Protein AF-A0A166ZFM9-F1 (afdb_monomer)

Secondary structure (DSSP, 8-state):
--HHHHHHHHHHIIIIIHHHHHHHHHHHHHTT---SS--HHHHHHHSS--GGGGSHHHHHHHHHHHHHHHHHHHHHHHHHHHHHHHH-HHHHHHHHHHHHHH-SBTTBPPPHHHHTT-HHHHHHHHHHHHHH-S-SS--EEE-SSS-EEEEEEE--TT-SSPEEEEEEE-TT-EEE--HHHHHT-TTTSSSTTS--GGGGB-TTS-B-

Sequence (208 aa):
LDREEKIGILAYHSKVKLPTMVRQAKNAYETGMRMNQDTVLFSLLSSDLPAEEKIEERLSGEANVFLAAETETTATVLSLCTYHLLKNPDIVAKMKAELWAVVKDPKALPECFVLERLPYVSVVIKERLRLMYGLSSRLPRIAPDDDVLYQGTWNPPRTTQAVSVRQVIPLGYAMRMSAYLVHTHKRLYPDPTKFTPERWLLRDGRKG

Nearest PDB structures (foldseek):
  3sn5-assembly1_A  TM=7.553E-01  e=2.482E-04  Homo sapiens
  6rm3-assembly1_SU0  TM=2.772E-01  e=5.740E+00  Vairimorpha necatrix
  8wq4-assembly1_S10P  TM=2.784E-01  e=8.485E+00  Sulfolobus acidocaldarius DSM 639

Radius of gyration: 23.46 Å; Cα contacts (8 Å, |Δi|>4): 187; chains: 1; bounding box: 69×46×54 Å

InterPro domains:
  IPR001128 Cytochrome P450 [PF00067] (38-205)
  IPR002403 Cytochrome P450, E-class, group IV [PR00465] (118-134)
  IPR002403 Cytochrome P450, E-class, group IV [PR00465] (183-201)
  IPR036396 Cytochrome P450 superfamily [G3DSA:1.10.630.10] (13-208)
  IPR036396 Cytochrome P450 superfamily [SSF48264] (53-204)
  IPR050121 Cytochrome P450 monooxygenase [PTHR24305] (38-201)

Foldseek 3Di:
DDPVVVVVVLCCCLPPVLLVVLVVVVVCVVVVNDDPDQDPLNVVVVDPDDVVCNDSVNSSVVSNVCCVVCPPLVVLLVVVLVVQCVVCVVLVVVVVVQLCVQCVDPVDHDDPVVVCQRFSSVLSSVLSNLLVQPPQDWDWDFQAPAWDWDWDWDDDPPDPDTDTDTDTHGGRDTDTDGSVCVLPPCVNPPVSNDRDSCVQADPVRGGD

Solvent-accessible surface area (backbone atoms only — not comparable to full-atom values): 12268 Å² total; per-residue (Å²): 134,55,75,66,57,53,50,51,51,50,50,44,42,62,74,49,51,43,42,52,50,46,49,52,53,49,52,34,52,76,73,67,55,77,63,102,63,82,46,73,66,53,51,58,67,69,46,90,63,58,72,80,64,62,35,66,69,48,47,30,50,52,53,46,51,52,54,62,60,49,51,61,55,50,52,50,47,53,54,54,42,51,55,53,41,73,74,32,62,69,60,43,52,56,40,47,57,59,47,57,76,69,43,85,39,94,90,56,71,68,59,67,74,60,60,70,65,36,39,61,57,44,24,44,52,52,41,40,55,50,75,58,31,65,69,87,66,54,67,65,48,61,42,81,87,47,63,46,76,48,73,52,75,44,70,54,90,98,51,94,60,71,41,83,44,77,46,77,44,59,50,66,47,72,49,66,57,56,55,48,62,57,48,54,30,54,91,81,26,74,66,42,89,59,93,54,35,68,78,39,42,39,100,86,64,43,66,101

Organism: Colletotrichum incanum (NCBI:txid1573173)

pLDDT: mean 87.54, std 9.31, range [51.34, 96.19]

Mean predicted aligned error: 8.34 Å

Structure (mmCIF, N/CA/C/O backbone):
data_AF-A0A166ZFM9-F1
#
_entry.id   AF-A0A166ZFM9-F1
#
loop_
_atom_site.group_PDB
_atom_site.id
_atom_site.type_symbol
_atom_site.label_atom_id
_atom_site.label_alt_id
_atom_site.label_comp_id
_atom_site.label_asym_id
_atom_site.label_entity_id
_atom_site.label_seq_id
_atom_site.pdbx_PDB_ins_code
_atom_site.Cartn_x
_atom_site.Cartn_y
_atom_site.Cartn_z
_atom_site.occupancy
_atom_site.B_iso_or_equiv
_atom_site.auth_seq_id
_atom_site.auth_comp_id
_atom_site.auth_asym_id
_atom_site.auth_atom_id
_atom_site.pdbx_PDB_model_num
ATOM 1 N N . LEU A 1 1 ? -10.734 25.451 -8.394 1.00 52.62 1 LEU A N 1
ATOM 2 C CA . LEU A 1 1 ? -10.984 25.142 -6.974 1.00 52.62 1 LEU A CA 1
ATOM 3 C C . LEU A 1 1 ? -9.788 25.607 -6.182 1.00 52.62 1 LEU A C 1
ATOM 5 O O . LEU A 1 1 ? -8.712 25.014 -6.298 1.00 52.62 1 LEU A O 1
ATOM 9 N N . ASP A 1 2 ? -9.993 26.709 -5.478 1.00 66.38 2 ASP A N 1
ATOM 10 C CA . ASP A 1 2 ? -9.007 27.329 -4.605 1.00 66.38 2 ASP A CA 1
ATOM 11 C C . ASP A 1 2 ? -8.653 26.395 -3.427 1.00 66.38 2 ASP A C 1
ATOM 13 O O . ASP A 1 2 ? -9.389 25.457 -3.102 1.00 66.38 2 ASP A O 1
ATOM 17 N N . ARG A 1 3 ? -7.481 26.582 -2.816 1.00 51.34 3 ARG A N 1
ATOM 18 C CA . ARG A 1 3 ? -6.977 25.727 -1.732 1.00 51.34 3 ARG A CA 1
ATOM 19 C C . ARG A 1 3 ? -7.871 25.808 -0.493 1.00 51.34 3 ARG A C 1
ATOM 21 O O . ARG A 1 3 ? -8.094 24.780 0.141 1.00 51.34 3 ARG A O 1
ATOM 28 N N . GLU A 1 4 ? -8.411 26.985 -0.187 1.00 52.94 4 GLU A N 1
ATOM 29 C CA . GLU A 1 4 ? -9.332 27.189 0.940 1.00 52.94 4 GLU A CA 1
ATOM 30 C C . GLU A 1 4 ? -10.682 26.503 0.711 1.00 52.94 4 GLU A C 1
ATOM 32 O O . GLU A 1 4 ? -11.217 25.841 1.600 1.00 52.94 4 GLU A O 1
ATOM 37 N N . GLU A 1 5 ? -11.179 26.550 -0.522 1.00 66.00 5 GLU A N 1
ATOM 38 C CA . GLU A 1 5 ? -12.428 25.912 -0.936 1.00 66.00 5 GLU A CA 1
ATOM 39 C C . GLU A 1 5 ? -12.358 24.379 -0.799 1.00 66.00 5 GLU A C 1
ATOM 41 O O . GLU A 1 5 ? -13.281 23.738 -0.292 1.00 66.00 5 GLU A O 1
ATOM 46 N N . LYS A 1 6 ? -11.213 23.774 -1.149 1.00 65.75 6 LYS A N 1
ATOM 47 C CA . LYS A 1 6 ? -10.963 22.334 -0.945 1.00 65.75 6 LYS A CA 1
ATOM 48 C C . LYS A 1 6 ? -10.918 21.946 0.534 1.00 65.75 6 LYS A C 1
ATOM 50 O O . LYS A 1 6 ? -11.417 20.880 0.893 1.00 65.75 6 LYS A O 1
ATOM 55 N N . ILE A 1 7 ? -10.336 22.794 1.385 1.00 66.25 7 ILE A N 1
ATOM 56 C CA . ILE A 1 7 ? -10.287 22.572 2.838 1.00 66.25 7 ILE A CA 1
ATOM 57 C C . ILE A 1 7 ? -11.700 22.652 3.431 1.00 66.25 7 ILE A C 1
ATOM 59 O O . ILE A 1 7 ? -12.067 21.793 4.233 1.00 66.25 7 ILE A O 1
ATOM 63 N N . GLY A 1 8 ? -12.516 23.616 2.993 1.00 73.69 8 GLY A N 1
ATOM 64 C CA . GLY A 1 8 ? -13.915 23.745 3.409 1.00 73.69 8 GLY A CA 1
ATOM 65 C C . GLY A 1 8 ? -14.765 22.525 3.043 1.00 73.69 8 GLY A C 1
ATOM 66 O O . GLY A 1 8 ? -15.494 22.003 3.888 1.00 73.69 8 GLY A O 1
ATOM 67 N N . ILE A 1 9 ? -14.613 22.005 1.820 1.00 78.44 9 ILE A N 1
ATOM 68 C CA . ILE A 1 9 ? -15.304 20.786 1.370 1.00 78.44 9 ILE A CA 1
ATOM 69 C C . ILE A 1 9 ? -14.868 19.573 2.201 1.00 78.44 9 ILE A C 1
ATOM 71 O O . ILE A 1 9 ? -15.716 18.813 2.672 1.00 78.44 9 ILE A O 1
ATOM 75 N N . LEU A 1 10 ? -13.565 19.393 2.430 1.00 76.00 10 LEU A N 1
ATOM 76 C CA . LEU A 1 10 ? -13.059 18.268 3.219 1.00 76.00 10 LEU A CA 1
ATOM 77 C C . LEU A 1 10 ? -13.557 18.322 4.671 1.00 76.00 10 LEU A C 1
ATOM 79 O O . LEU A 1 10 ? -14.009 17.311 5.208 1.00 76.00 10 LEU A O 1
ATOM 83 N N . ALA A 1 11 ? -13.536 19.506 5.287 1.00 77.88 11 ALA A N 1
ATOM 84 C CA . ALA A 1 11 ? -14.041 19.711 6.639 1.00 77.88 11 ALA A CA 1
ATOM 85 C C . ALA A 1 11 ? -15.547 19.424 6.735 1.00 77.88 11 ALA A C 1
ATOM 87 O O . ALA A 1 11 ? -15.981 18.761 7.676 1.00 77.88 11 ALA A O 1
ATOM 88 N N . TYR A 1 12 ? -16.337 19.860 5.750 1.00 83.19 12 TYR A N 1
ATOM 89 C CA . TYR A 1 12 ? -17.765 19.550 5.676 1.00 83.19 12 TYR A CA 1
ATOM 90 C C . TYR A 1 12 ? -18.015 18.041 5.561 1.00 83.19 12 TYR A C 1
ATOM 92 O O . TYR A 1 12 ? -18.826 17.475 6.299 1.00 83.19 12 TYR A O 1
ATOM 100 N N . HIS A 1 13 ? -17.286 17.364 4.674 1.00 82.38 13 HIS A N 1
ATOM 101 C CA . HIS A 1 13 ? -17.403 15.919 4.514 1.00 82.38 13 HIS A CA 1
ATOM 102 C C . HIS A 1 13 ? -17.057 15.173 5.808 1.00 82.38 13 HIS A C 1
ATOM 104 O O . HIS A 1 13 ? -17.828 14.314 6.229 1.00 82.38 13 HIS A O 1
ATOM 110 N N . SER A 1 14 ? -15.954 15.543 6.458 1.00 82.81 14 SER A N 1
ATOM 111 C CA . SER A 1 14 ? -15.457 14.886 7.670 1.00 82.81 14 SER A CA 1
ATOM 112 C C . SER A 1 14 ? -16.326 15.144 8.906 1.00 82.81 14 SER A C 1
ATOM 114 O O . SER A 1 14 ? -16.588 14.219 9.674 1.00 82.81 14 SER A O 1
ATOM 116 N N . LYS A 1 15 ? -16.800 16.384 9.100 1.00 84.00 15 LYS A N 1
ATOM 117 C CA . LYS A 1 15 ? -17.518 16.791 10.321 1.00 84.00 15 LYS A CA 1
ATOM 118 C C . LYS A 1 15 ? -19.037 16.681 10.233 1.00 84.00 15 LYS A C 1
ATOM 120 O O . LYS A 1 15 ? -19.686 16.642 11.270 1.00 84.00 15 LYS A O 1
ATOM 125 N N . VAL A 1 16 ? -19.610 16.672 9.029 1.00 84.94 16 VAL A N 1
ATOM 126 C CA . VAL A 1 16 ? -21.071 16.716 8.843 1.00 84.94 16 VAL A CA 1
ATOM 127 C C . VAL A 1 16 ? -21.563 15.483 8.102 1.00 84.94 16 VAL A C 1
ATOM 129 O O . VAL A 1 16 ? -22.378 14.719 8.623 1.00 84.94 16 VAL A O 1
ATOM 132 N N . LYS A 1 17 ? -21.065 15.263 6.883 1.00 86.38 17 LYS A N 1
ATOM 133 C CA . LYS A 1 17 ? -21.610 14.222 6.005 1.00 86.38 17 LYS A CA 1
ATOM 134 C C . LYS A 1 17 ? -21.314 12.819 6.530 1.00 86.38 17 LYS A C 1
ATOM 136 O O . LYS A 1 17 ? -22.205 11.978 6.567 1.00 86.38 17 LYS A O 1
ATOM 141 N N . LEU A 1 18 ? -20.078 12.580 6.947 1.00 87.25 18 LEU A N 1
ATOM 142 C CA . LEU A 1 18 ? -19.600 11.260 7.334 1.00 87.25 18 LEU A CA 1
ATOM 143 C C . LEU A 1 18 ? -20.225 10.762 8.656 1.00 87.25 18 LEU A C 1
ATOM 145 O O . LEU A 1 18 ? -20.764 9.656 8.636 1.00 87.25 18 LEU A O 1
ATOM 149 N N . PRO A 1 19 ? -20.330 11.568 9.733 1.00 89.88 19 PRO A N 1
ATOM 150 C CA . PRO A 1 19 ? -21.110 11.186 10.915 1.00 89.88 19 PRO A CA 1
ATOM 151 C C . PRO A 1 19 ? -22.584 10.902 10.600 1.00 89.88 19 PRO A C 1
ATOM 153 O O . PRO A 1 19 ? -23.155 9.928 11.083 1.00 89.88 19 PRO A O 1
ATOM 156 N N . THR A 1 20 ? -23.193 11.693 9.707 1.00 89.50 20 THR A N 1
ATOM 157 C CA . THR A 1 20 ? -24.579 11.457 9.267 1.00 89.50 20 THR A CA 1
ATOM 158 C C . THR A 1 20 ? -24.727 10.101 8.571 1.00 89.50 20 THR A C 1
ATOM 160 O O . THR A 1 20 ? -25.670 9.364 8.854 1.00 89.50 20 THR A O 1
ATOM 163 N N . MET A 1 21 ? -23.788 9.740 7.691 1.00 87.81 21 MET A N 1
ATOM 164 C CA . MET A 1 21 ? -23.777 8.437 7.016 1.00 87.81 21 MET A CA 1
ATOM 165 C C . MET A 1 21 ? -23.550 7.280 7.996 1.00 87.81 21 MET A C 1
ATOM 167 O O . MET A 1 21 ? -24.201 6.245 7.874 1.00 87.81 21 MET A O 1
ATOM 171 N N . VAL A 1 22 ? -22.677 7.455 8.993 1.00 90.38 22 VAL A N 1
ATOM 172 C CA . VAL A 1 22 ? -22.451 6.462 10.056 1.00 90.38 22 VAL A CA 1
ATOM 173 C C . VAL A 1 22 ? -23.721 6.243 10.873 1.00 90.38 22 VAL A C 1
ATOM 175 O O . VAL A 1 22 ? -24.111 5.099 11.096 1.00 90.38 22 VAL A O 1
ATOM 178 N N . ARG A 1 23 ? -24.420 7.317 11.255 1.00 90.44 23 ARG A N 1
ATOM 179 C CA . ARG A 1 23 ? -25.702 7.227 11.965 1.00 90.44 23 ARG A CA 1
ATOM 180 C C . ARG A 1 23 ? -26.758 6.488 11.146 1.00 90.44 23 ARG A C 1
ATOM 182 O O . ARG A 1 23 ? -27.455 5.630 11.675 1.00 90.44 23 ARG A O 1
ATOM 189 N N . GLN A 1 24 ? -26.853 6.779 9.849 1.00 88.25 24 GLN A N 1
ATOM 190 C CA . GLN A 1 24 ? -27.759 6.068 8.943 1.00 88.25 24 GLN A CA 1
ATOM 191 C C . GLN A 1 24 ? -27.417 4.577 8.850 1.00 88.25 24 GLN A C 1
ATOM 193 O O . GLN A 1 24 ? -28.315 3.745 8.956 1.00 88.25 24 GLN A O 1
ATOM 198 N N . ALA A 1 25 ? -26.134 4.237 8.702 1.00 87.44 25 ALA A N 1
ATOM 199 C CA . ALA A 1 25 ? -25.676 2.851 8.646 1.00 87.44 25 ALA A CA 1
ATOM 200 C C . ALA A 1 25 ? -25.961 2.098 9.955 1.00 87.44 25 ALA A C 1
ATOM 202 O O . ALA A 1 25 ? -26.415 0.955 9.922 1.00 87.44 25 ALA A O 1
ATOM 203 N N . LYS A 1 26 ? -25.759 2.752 11.104 1.00 88.50 26 LYS A N 1
ATOM 204 C CA . LYS A 1 26 ? -26.067 2.193 12.423 1.00 88.50 26 LYS A CA 1
ATOM 205 C C . LYS A 1 26 ? -27.567 1.964 12.616 1.00 88.50 26 LYS A C 1
ATOM 207 O O . LYS A 1 26 ? -27.962 0.868 12.995 1.00 88.50 26 LYS A O 1
ATOM 212 N N . ASN A 1 27 ? -28.406 2.938 12.267 1.00 89.75 27 ASN A N 1
ATOM 213 C CA . ASN A 1 27 ? -29.861 2.780 12.335 1.00 89.75 27 ASN A CA 1
ATOM 214 C C . ASN A 1 27 ? -30.360 1.663 11.401 1.00 89.75 27 ASN A C 1
ATOM 216 O O . ASN A 1 27 ? -31.238 0.885 11.771 1.00 89.75 27 ASN A O 1
ATOM 220 N N . ALA A 1 28 ? -29.801 1.555 10.191 1.00 86.56 28 ALA A N 1
ATOM 221 C CA . ALA A 1 28 ? -30.125 0.470 9.263 1.00 86.56 28 ALA A CA 1
ATOM 222 C C . ALA A 1 28 ? -29.757 -0.904 9.853 1.00 86.56 28 ALA A C 1
ATOM 224 O O . ALA A 1 28 ? -30.557 -1.835 9.798 1.00 86.56 28 ALA A O 1
ATOM 225 N N . TYR A 1 29 ? -28.589 -1.009 10.491 1.00 86.31 29 TYR A N 1
ATOM 226 C CA . TYR A 1 29 ? -28.170 -2.216 11.200 1.00 86.31 29 TYR A CA 1
ATOM 227 C C . TYR A 1 29 ? -29.129 -2.583 12.345 1.00 86.31 29 TYR A C 1
ATOM 229 O O . TYR A 1 29 ? -29.601 -3.716 12.415 1.00 86.31 29 TYR A O 1
ATOM 237 N N . GLU A 1 30 ? -29.474 -1.623 13.206 1.00 86.62 30 GLU A N 1
ATOM 238 C CA . GLU A 1 30 ? -30.358 -1.835 14.364 1.00 86.62 30 GLU A CA 1
ATOM 239 C C . GLU A 1 30 ? -31.789 -2.221 13.964 1.00 86.62 30 GLU A C 1
ATOM 241 O O . GLU A 1 30 ? -32.441 -3.009 14.645 1.00 86.62 30 GLU A O 1
ATOM 246 N N . THR A 1 31 ? -32.270 -1.712 12.829 1.00 89.06 31 THR A N 1
ATOM 247 C CA . 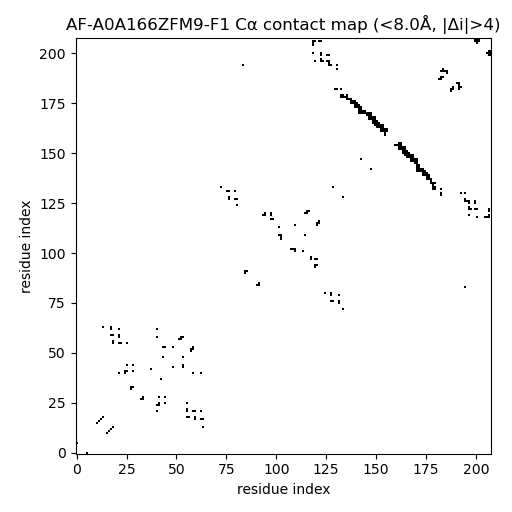THR A 1 31 ? -33.590 -2.053 12.270 1.00 89.06 31 THR A CA 1
ATOM 248 C C . THR A 1 31 ? -33.598 -3.369 11.485 1.00 89.06 31 THR A C 1
ATOM 250 O O . THR A 1 31 ? -34.635 -3.761 10.952 1.00 89.06 31 THR A O 1
ATOM 253 N N . GLY A 1 32 ? -32.462 -4.072 11.408 1.00 81.44 32 GLY A N 1
ATOM 254 C CA . GLY A 1 32 ? -32.337 -5.341 10.694 1.00 81.44 32 GLY A CA 1
ATOM 255 C C . GLY A 1 32 ? -32.299 -5.205 9.169 1.00 81.44 32 GLY A C 1
ATOM 256 O O . GLY A 1 32 ? -32.376 -6.219 8.471 1.00 81.44 32 GLY A O 1
ATOM 257 N N . MET A 1 33 ? -32.157 -3.988 8.627 1.00 77.31 33 MET A N 1
ATOM 258 C CA . MET A 1 33 ? -31.929 -3.787 7.197 1.00 77.31 33 MET A CA 1
ATOM 259 C C . MET A 1 33 ? -30.523 -4.266 6.837 1.00 77.31 33 MET A C 1
ATOM 261 O O . MET A 1 33 ? -29.522 -3.608 7.124 1.00 77.31 33 MET A O 1
ATOM 265 N N . ARG A 1 34 ? -30.442 -5.420 6.171 1.00 65.12 34 ARG A N 1
ATOM 266 C CA . ARG A 1 34 ? -29.194 -5.886 5.564 1.00 65.12 34 ARG A CA 1
ATOM 267 C C . ARG A 1 34 ? -29.052 -5.301 4.168 1.00 65.12 34 ARG A C 1
ATOM 269 O O . ARG A 1 34 ? -29.911 -5.499 3.310 1.00 65.12 34 ARG A O 1
ATOM 276 N N . MET A 1 35 ? -27.958 -4.582 3.947 1.00 63.12 35 MET A N 1
ATOM 277 C CA . MET A 1 35 ? -27.567 -4.152 2.610 1.00 63.12 35 MET A CA 1
ATOM 278 C C . MET A 1 35 ? -27.019 -5.357 1.837 1.00 63.12 35 MET A C 1
ATOM 280 O O . MET A 1 35 ? -26.473 -6.284 2.423 1.00 63.12 35 MET A O 1
ATOM 284 N N . ASN A 1 36 ? -27.148 -5.342 0.508 1.00 61.50 36 ASN A N 1
ATOM 285 C CA . ASN A 1 36 ? -26.721 -6.447 -0.367 1.00 61.50 36 ASN A CA 1
ATOM 286 C C . ASN A 1 36 ? -25.197 -6.723 -0.312 1.00 61.50 36 ASN A C 1
ATOM 288 O O . ASN A 1 36 ? -24.730 -7.740 -0.818 1.00 61.50 36 ASN A O 1
ATOM 292 N N . GLN A 1 37 ? -24.424 -5.802 0.277 1.00 61.53 37 GLN A N 1
ATOM 293 C CA . GLN A 1 37 ? -23.006 -5.942 0.594 1.00 61.53 37 GLN A CA 1
ATOM 294 C C . GLN A 1 37 ? -22.736 -5.333 1.972 1.00 61.53 37 GLN A C 1
ATOM 296 O O . GLN A 1 37 ? -23.104 -4.181 2.227 1.00 61.53 37 GLN A O 1
ATOM 301 N N . ASP A 1 38 ? -22.076 -6.096 2.842 1.00 71.06 38 ASP A N 1
ATOM 302 C CA . ASP A 1 38 ? -21.658 -5.613 4.153 1.00 71.06 38 ASP A CA 1
ATOM 303 C C . ASP A 1 38 ? -20.518 -4.606 3.974 1.00 71.06 38 ASP A C 1
ATOM 305 O O . ASP A 1 38 ? -19.445 -4.915 3.454 1.00 71.06 38 ASP A O 1
ATOM 309 N N . THR A 1 39 ? -20.761 -3.363 4.384 1.00 85.69 39 THR A N 1
ATOM 310 C CA . THR A 1 39 ? -19.700 -2.353 4.465 1.00 85.69 39 THR A CA 1
ATOM 311 C C . THR A 1 39 ? -18.790 -2.650 5.654 1.00 85.69 39 THR A C 1
ATOM 313 O O . THR A 1 39 ? -19.212 -3.305 6.607 1.00 85.69 39 THR A O 1
ATOM 316 N N . VAL A 1 40 ? -17.580 -2.082 5.669 1.00 87.94 40 VAL A N 1
ATOM 317 C CA . VAL A 1 40 ? -16.674 -2.178 6.830 1.00 87.94 40 VAL A CA 1
ATOM 318 C C . VAL A 1 40 ? -17.373 -1.737 8.124 1.00 87.94 40 VAL A C 1
ATOM 320 O O . VAL A 1 40 ? -17.220 -2.385 9.154 1.00 87.94 40 VAL A O 1
ATOM 323 N N . LEU A 1 41 ? -18.217 -0.699 8.069 1.00 89.06 41 LEU A N 1
ATOM 324 C CA . LEU A 1 41 ? -19.018 -0.255 9.216 1.00 89.06 41 LEU A CA 1
ATOM 325 C C . LEU A 1 41 ? -20.007 -1.324 9.690 1.00 89.06 41 LEU A C 1
ATOM 327 O O . LEU A 1 41 ? -20.166 -1.525 10.889 1.00 89.06 41 LEU A O 1
ATOM 331 N N . PHE A 1 42 ? -20.653 -2.032 8.764 1.00 88.19 42 PHE A N 1
ATOM 332 C CA . PHE A 1 42 ? -21.580 -3.112 9.099 1.00 88.19 42 PHE A CA 1
ATOM 333 C C . PHE A 1 42 ? -20.843 -4.304 9.722 1.00 88.19 42 PHE A C 1
ATOM 335 O O . PHE A 1 42 ? -21.316 -4.879 10.704 1.00 88.19 42 PHE A O 1
ATOM 342 N N . SER A 1 43 ? -19.647 -4.625 9.220 1.00 89.25 43 SER A N 1
ATOM 343 C CA . SER A 1 43 ? -18.767 -5.632 9.821 1.00 89.25 43 SER A CA 1
ATOM 344 C C . SER A 1 43 ? -18.305 -5.230 11.226 1.00 89.25 43 SER A C 1
ATOM 346 O O . SER A 1 43 ? -18.321 -6.067 12.123 1.00 89.25 43 SER A O 1
ATOM 348 N N . LEU A 1 44 ? -17.963 -3.954 11.454 1.00 91.06 44 LEU A N 1
ATOM 349 C CA . LEU A 1 44 ? -17.614 -3.428 12.782 1.00 91.06 44 LEU A CA 1
ATOM 350 C C . LEU A 1 44 ? -18.801 -3.465 13.755 1.00 91.06 44 LEU A C 1
ATOM 352 O O . LEU A 1 44 ? -18.625 -3.771 14.929 1.00 91.06 44 LEU A O 1
ATOM 356 N N . LEU A 1 45 ? -20.018 -3.187 13.286 1.00 90.38 45 LEU A N 1
ATOM 357 C CA . LEU A 1 45 ? -21.229 -3.280 14.107 1.00 90.38 45 LEU A CA 1
ATOM 358 C C . LEU A 1 45 ? -21.563 -4.735 14.475 1.00 90.38 45 LEU A C 1
ATOM 360 O O . LEU A 1 45 ? -21.959 -5.009 15.612 1.00 90.38 45 LEU A O 1
ATOM 364 N N . SER A 1 46 ? -21.333 -5.661 13.542 1.00 89.25 46 SER A N 1
ATOM 365 C CA . SER A 1 46 ? -21.605 -7.099 13.688 1.00 89.25 46 SER A CA 1
ATOM 366 C C . SER A 1 46 ? -20.517 -7.881 14.434 1.00 89.25 46 SER A C 1
ATOM 368 O O . SER A 1 46 ? -20.716 -9.060 14.719 1.00 89.25 46 SER A O 1
ATOM 370 N N . SER A 1 47 ? -19.364 -7.270 14.718 1.00 90.88 47 SER A N 1
ATOM 371 C CA . SER A 1 47 ? -18.220 -7.940 15.348 1.00 90.88 47 SER A CA 1
ATOM 372 C C . SER A 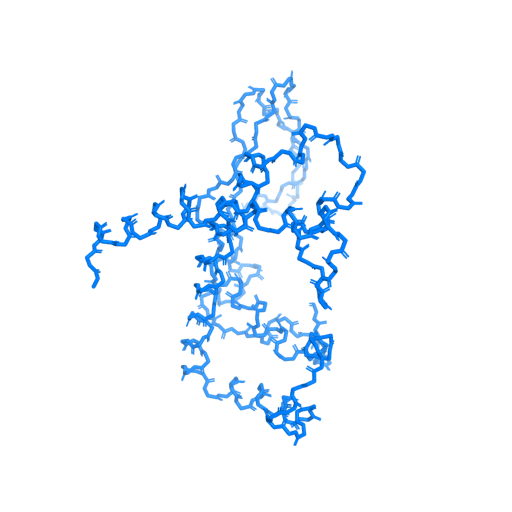1 47 ? -18.418 -8.179 16.850 1.00 90.88 47 SER A C 1
ATOM 374 O O . SER A 1 47 ? -19.425 -7.792 17.443 1.00 90.88 47 SER A O 1
ATOM 376 N N . ASP A 1 48 ? -17.423 -8.774 17.496 1.00 94.81 48 ASP A N 1
ATOM 377 C CA . ASP A 1 48 ? -17.324 -8.965 18.945 1.00 94.81 48 ASP A CA 1
ATOM 378 C C . ASP A 1 48 ? -16.761 -7.742 19.698 1.00 94.81 48 ASP A C 1
ATOM 380 O O . ASP A 1 48 ? -16.498 -7.824 20.898 1.00 94.81 48 ASP A O 1
ATOM 384 N N . LEU A 1 49 ? -16.606 -6.592 19.026 1.00 93.94 49 LEU A N 1
ATOM 385 C CA . LEU A 1 49 ? -16.104 -5.373 19.662 1.00 93.94 49 LEU A CA 1
ATOM 386 C C . LEU A 1 49 ? -16.997 -4.920 20.837 1.00 93.94 49 LEU A C 1
ATOM 388 O O . LEU A 1 49 ? -18.230 -5.022 20.745 1.00 93.94 49 LEU A O 1
ATOM 392 N N . PRO A 1 50 ? -16.403 -4.347 21.905 1.00 95.44 50 PRO A N 1
ATOM 393 C CA . PRO A 1 50 ? -17.155 -3.746 23.002 1.00 95.44 50 PRO A CA 1
ATOM 394 C C . PRO A 1 50 ? -18.152 -2.691 22.510 1.00 95.44 50 PRO A C 1
ATOM 396 O O . PRO A 1 50 ? -17.907 -1.994 21.525 1.00 95.44 50 PRO A O 1
ATOM 399 N N . ALA A 1 51 ? -19.270 -2.524 23.224 1.00 92.44 51 ALA A N 1
ATOM 400 C CA . ALA A 1 51 ? -20.304 -1.549 22.857 1.00 92.44 51 ALA A CA 1
ATOM 401 C C . ALA A 1 51 ? -19.762 -0.108 22.773 1.00 92.44 51 ALA A C 1
ATOM 403 O O . ALA A 1 51 ? -20.200 0.672 21.927 1.00 92.44 51 ALA A O 1
ATOM 404 N N . GLU A 1 52 ? -18.772 0.211 23.607 1.00 93.44 52 GLU A N 1
ATOM 405 C CA . GLU A 1 52 ? -18.062 1.493 23.642 1.00 93.44 52 GLU A CA 1
ATOM 406 C C . GLU A 1 52 ? -17.327 1.796 22.327 1.00 93.44 52 GLU A C 1
ATOM 408 O O . GLU A 1 52 ? -17.281 2.947 21.907 1.00 93.44 52 GLU A O 1
ATOM 413 N N . GLU A 1 53 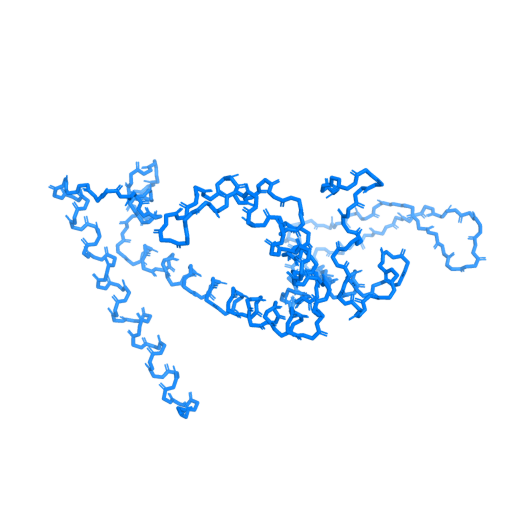? -16.843 0.776 21.612 1.00 92.44 53 GLU A N 1
ATOM 414 C CA . GLU A 1 53 ? -16.191 0.930 20.302 1.00 92.44 53 GLU A CA 1
ATOM 415 C C . GLU A 1 53 ? -17.199 1.061 19.146 1.00 92.44 53 GLU A C 1
ATOM 417 O O . GLU A 1 53 ? -16.842 1.440 18.032 1.00 92.44 53 GLU A O 1
ATOM 422 N N . LYS A 1 54 ? -18.485 0.791 19.405 1.00 92.38 54 LYS A N 1
ATOM 423 C CA . LYS A 1 54 ? -19.582 0.844 18.419 1.00 92.38 54 LYS A CA 1
ATOM 424 C C . LYS A 1 54 ? -20.462 2.090 18.565 1.00 92.38 54 LYS A C 1
ATOM 426 O O . LYS A 1 54 ? -21.553 2.184 17.980 1.00 92.38 54 LYS A O 1
ATOM 431 N N . ILE A 1 55 ? -20.031 3.061 19.366 1.00 93.44 55 ILE A N 1
ATOM 432 C CA . ILE A 1 55 ? -20.699 4.362 19.445 1.00 93.44 55 ILE A CA 1
ATOM 433 C C . ILE A 1 55 ? -20.439 5.169 18.168 1.00 93.44 55 ILE A C 1
ATOM 435 O O . ILE A 1 55 ? -19.430 4.990 17.488 1.00 93.44 55 ILE A O 1
ATOM 439 N N . GLU A 1 56 ? -21.364 6.072 17.837 1.00 91.12 56 GLU A N 1
ATOM 440 C CA . GLU A 1 56 ? -21.310 6.859 16.596 1.00 91.12 56 GLU A CA 1
ATOM 441 C C . GLU A 1 56 ? -19.998 7.640 16.457 1.00 91.12 56 GLU A C 1
ATOM 443 O O . GLU A 1 56 ? -19.436 7.698 15.366 1.00 91.12 56 GLU A O 1
ATOM 448 N N . GLU A 1 57 ? -19.491 8.206 17.554 1.00 91.12 57 GLU A N 1
ATOM 449 C CA . GLU A 1 57 ? -18.243 8.972 17.562 1.00 91.12 57 GLU A CA 1
ATOM 450 C C . GLU A 1 57 ? -17.037 8.114 17.156 1.00 91.12 57 GLU A C 1
ATOM 452 O O . GLU A 1 57 ? -16.281 8.506 16.267 1.00 91.12 57 GLU A O 1
ATOM 457 N N . ARG A 1 58 ? -16.893 6.917 17.741 1.00 93.69 58 ARG A N 1
ATOM 458 C CA . ARG A 1 58 ? -15.805 5.979 17.421 1.00 93.69 58 ARG A CA 1
ATOM 459 C C . ARG A 1 58 ? -15.892 5.515 15.971 1.00 93.69 58 ARG A C 1
ATOM 461 O O . ARG A 1 58 ? -14.924 5.651 15.231 1.00 93.69 58 ARG A O 1
ATOM 468 N N . LEU A 1 59 ? -17.077 5.094 15.527 1.00 93.00 59 LEU A N 1
ATOM 469 C CA . LEU A 1 59 ? -17.314 4.672 14.142 1.00 93.00 59 LEU A CA 1
ATOM 470 C C . LEU A 1 59 ? -17.077 5.804 13.127 1.00 93.00 59 LEU A C 1
ATOM 472 O O . LEU A 1 59 ? -16.557 5.562 12.039 1.00 93.00 59 LEU A O 1
ATOM 476 N N . SER A 1 60 ? -17.417 7.046 13.480 1.00 91.88 60 SER A N 1
ATOM 477 C CA . SER A 1 60 ? -17.122 8.228 12.659 1.00 91.88 60 SER A CA 1
ATOM 478 C C . SER A 1 60 ? -15.630 8.542 12.622 1.00 91.88 60 SER A C 1
ATOM 480 O O . SER A 1 60 ? -15.121 8.975 11.587 1.00 91.88 60 SER A O 1
ATOM 482 N N . GLY A 1 61 ? -14.916 8.311 13.725 1.00 91.19 61 GLY A N 1
ATOM 483 C CA . GLY A 1 61 ? -13.458 8.357 13.776 1.00 91.19 61 GLY A CA 1
ATOM 484 C C . GLY A 1 61 ? -12.833 7.359 12.803 1.00 91.19 61 GLY A C 1
ATOM 485 O O . GLY A 1 61 ? -12.064 7.763 11.933 1.00 91.19 61 GLY A O 1
ATOM 486 N N . GLU A 1 62 ? -13.238 6.090 12.873 1.00 91.19 62 GLU A N 1
ATOM 487 C CA . GLU A 1 62 ? -12.751 5.037 11.972 1.00 91.19 62 GLU A CA 1
ATOM 488 C C . GLU A 1 62 ? -13.061 5.351 10.502 1.00 91.19 62 GLU A C 1
ATOM 490 O O . GLU A 1 62 ? -12.179 5.312 9.646 1.00 91.19 62 GLU A O 1
ATOM 495 N N . ALA A 1 63 ? -14.292 5.764 10.190 1.00 89.50 63 ALA A N 1
ATOM 496 C CA . ALA A 1 63 ? -14.667 6.143 8.829 1.00 89.50 63 ALA A CA 1
ATOM 497 C C . ALA A 1 63 ? -13.853 7.341 8.295 1.00 89.50 63 ALA A C 1
ATOM 499 O O . ALA A 1 63 ? -13.509 7.371 7.110 1.00 89.50 63 ALA A O 1
ATOM 500 N N . ASN A 1 64 ? -13.488 8.304 9.149 1.00 88.06 64 ASN A N 1
ATOM 501 C CA . ASN A 1 64 ? -12.582 9.390 8.769 1.00 88.06 64 ASN A CA 1
ATOM 502 C C . ASN A 1 64 ? -11.163 8.881 8.481 1.00 88.06 64 ASN A C 1
ATOM 504 O O . ASN A 1 64 ? -10.538 9.351 7.529 1.00 88.06 64 ASN A O 1
ATOM 508 N N . VAL A 1 65 ? -10.665 7.920 9.265 1.00 88.00 65 VAL A N 1
ATOM 509 C CA . VAL A 1 65 ? -9.360 7.282 9.028 1.00 88.00 65 VAL A CA 1
ATOM 510 C C . VAL A 1 65 ? -9.348 6.564 7.678 1.00 88.00 65 VAL A C 1
ATOM 512 O O . VAL A 1 65 ? -8.421 6.788 6.898 1.00 88.00 65 VAL A O 1
ATOM 515 N N . PHE A 1 66 ? -10.385 5.783 7.354 1.00 86.56 66 PHE A N 1
ATOM 516 C CA . PHE A 1 66 ? -10.514 5.131 6.043 1.00 86.56 66 PHE A CA 1
ATOM 517 C C . PHE A 1 66 ? -10.514 6.148 4.899 1.00 86.56 66 PHE A C 1
ATOM 519 O O . PHE A 1 66 ? -9.716 6.038 3.966 1.00 86.56 66 PHE A O 1
ATOM 526 N N . LEU A 1 67 ? -11.338 7.196 5.001 1.00 84.00 67 LEU A N 1
ATOM 527 C CA . LEU A 1 67 ? -11.426 8.224 3.964 1.00 84.00 67 LEU A CA 1
ATOM 528 C C . LEU A 1 67 ? -10.080 8.930 3.743 1.00 84.00 67 LEU A C 1
ATOM 530 O O . LEU A 1 67 ? -9.677 9.151 2.598 1.00 84.00 67 LEU A O 1
ATOM 534 N N . ALA A 1 68 ? -9.380 9.276 4.824 1.00 80.38 68 ALA A N 1
ATOM 535 C CA . ALA A 1 68 ? -8.087 9.943 4.750 1.00 80.38 68 ALA A CA 1
ATOM 536 C C . ALA A 1 68 ? -6.999 9.030 4.161 1.00 80.38 68 ALA A C 1
ATOM 538 O O . ALA A 1 68 ? -6.224 9.469 3.312 1.00 80.38 68 ALA A O 1
ATOM 539 N N . ALA A 1 69 ? -6.946 7.764 4.583 1.00 82.38 69 ALA A N 1
ATOM 540 C CA . ALA A 1 69 ? -5.913 6.826 4.158 1.00 82.38 69 ALA A CA 1
ATOM 541 C C . ALA A 1 69 ? -6.053 6.409 2.683 1.00 82.38 69 ALA A C 1
ATOM 543 O O . ALA A 1 69 ? -5.050 6.326 1.967 1.00 82.38 69 ALA A O 1
ATOM 544 N N . GLU A 1 70 ? -7.276 6.153 2.216 1.00 80.12 70 GLU A N 1
ATOM 545 C CA . GLU A 1 70 ? -7.517 5.519 0.914 1.00 80.12 70 GLU A CA 1
ATOM 546 C C . GLU A 1 70 ? -7.565 6.511 -0.249 1.00 80.12 70 GLU A C 1
ATOM 548 O O . GLU A 1 70 ? -7.119 6.189 -1.355 1.00 80.12 70 GLU A O 1
ATOM 553 N N . THR A 1 71 ? -8.082 7.722 -0.018 1.00 80.94 71 THR A N 1
ATOM 554 C CA . THR A 1 71 ? -8.407 8.648 -1.113 1.00 80.94 71 THR A CA 1
ATOM 555 C C . THR A 1 71 ? -7.152 9.154 -1.820 1.00 80.94 71 THR A C 1
ATOM 557 O O . THR A 1 71 ? -7.008 9.000 -3.033 1.00 80.94 71 THR A O 1
ATOM 560 N N . GLU A 1 72 ? -6.222 9.756 -1.076 1.00 82.38 72 GLU A N 1
ATOM 561 C CA . GLU A 1 72 ? -5.051 10.402 -1.676 1.00 82.38 72 GLU A CA 1
ATOM 562 C C . GLU A 1 72 ? -4.057 9.375 -2.231 1.00 82.38 72 GLU A C 1
ATOM 564 O O . GLU A 1 72 ? -3.529 9.543 -3.336 1.00 82.38 72 GLU A O 1
ATOM 569 N N . THR A 1 73 ? -3.837 8.281 -1.498 1.00 86.06 73 THR A N 1
ATOM 570 C CA . THR A 1 73 ? -2.889 7.231 -1.887 1.00 86.06 73 THR A CA 1
ATOM 571 C C . THR A 1 73 ? -3.339 6.542 -3.174 1.00 86.06 73 THR A C 1
ATOM 573 O O . THR A 1 73 ? -2.584 6.511 -4.148 1.00 86.06 73 THR A O 1
ATOM 576 N N . THR A 1 74 ? -4.588 6.076 -3.237 1.00 89.00 74 THR A N 1
ATOM 577 C CA . THR A 1 74 ? -5.126 5.363 -4.405 1.00 89.00 74 THR A CA 1
ATOM 578 C C . THR A 1 74 ? -5.225 6.273 -5.624 1.00 89.00 74 THR A C 1
ATOM 580 O O . THR A 1 74 ? -4.797 5.886 -6.715 1.00 89.00 74 THR A O 1
ATOM 583 N N . ALA A 1 75 ? -5.705 7.511 -5.452 1.00 89.12 75 ALA A N 1
ATOM 584 C CA . ALA A 1 75 ? -5.764 8.484 -6.543 1.00 89.12 75 ALA A CA 1
ATOM 585 C C . ALA A 1 75 ? -4.370 8.766 -7.126 1.00 89.12 75 ALA A C 1
ATOM 587 O O . ALA A 1 75 ? -4.204 8.826 -8.349 1.00 89.12 75 ALA A O 1
ATOM 588 N N . THR A 1 76 ? -3.351 8.872 -6.268 1.00 88.75 76 THR A N 1
ATOM 589 C CA . THR A 1 76 ? -1.958 9.071 -6.685 1.00 88.75 76 THR A CA 1
ATOM 590 C C . THR A 1 76 ? -1.419 7.863 -7.450 1.00 88.75 76 THR A C 1
ATOM 592 O O . THR A 1 76 ? -0.839 8.034 -8.528 1.00 88.75 76 THR A O 1
ATOM 595 N N . VAL A 1 77 ? -1.641 6.637 -6.952 1.00 91.12 77 VAL A N 1
ATOM 596 C CA . VAL A 1 77 ? -1.251 5.401 -7.656 1.00 91.12 77 VAL A CA 1
ATOM 597 C C . VAL A 1 77 ? -1.872 5.365 -9.046 1.00 91.12 77 VAL A C 1
ATOM 599 O O . VAL A 1 77 ? -1.139 5.201 -10.020 1.00 91.12 77 VAL A O 1
ATOM 602 N N . LEU A 1 78 ? -3.192 5.536 -9.150 1.00 93.06 78 LEU A N 1
ATOM 603 C CA . LEU A 1 78 ? -3.928 5.417 -10.411 1.00 93.06 78 LEU A CA 1
ATOM 604 C C . LEU A 1 78 ? -3.537 6.506 -11.415 1.00 93.06 78 LEU A C 1
ATOM 606 O O . LEU A 1 78 ? -3.323 6.208 -12.594 1.00 93.06 78 LEU A O 1
ATOM 610 N N . SER A 1 79 ? -3.366 7.747 -10.954 1.00 93.50 79 SER A N 1
ATOM 611 C CA . SER A 1 79 ? -2.955 8.869 -11.808 1.00 93.50 79 SER A CA 1
ATOM 612 C C . SER A 1 79 ? -1.569 8.632 -12.403 1.00 93.50 79 SER A C 1
ATOM 614 O O . SER A 1 79 ? -1.366 8.732 -13.615 1.00 93.50 79 SER A O 1
ATOM 616 N N . LEU A 1 80 ? -0.608 8.242 -11.563 1.00 92.25 80 LEU A N 1
ATOM 617 C CA . LEU A 1 80 ? 0.744 7.948 -12.022 1.00 92.25 80 LEU A CA 1
ATOM 618 C C . LEU A 1 80 ? 0.788 6.661 -12.855 1.00 92.25 80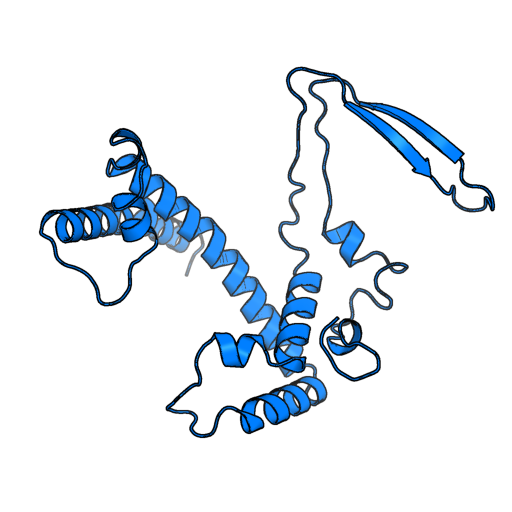 LEU A C 1
ATOM 620 O O . LEU A 1 80 ? 1.588 6.573 -13.785 1.00 92.25 80 LEU A O 1
ATOM 624 N N . CYS A 1 81 ? -0.066 5.673 -12.561 1.00 94.62 81 CYS A N 1
ATOM 625 C CA . CYS A 1 81 ? -0.179 4.451 -13.363 1.00 94.62 81 CYS A CA 1
ATOM 626 C C . CYS A 1 81 ? -0.560 4.821 -14.790 1.00 94.62 81 CYS A C 1
ATOM 628 O O . CYS A 1 81 ? 0.139 4.474 -15.738 1.00 94.62 81 CYS A O 1
ATOM 630 N N . THR A 1 82 ? -1.613 5.626 -14.913 1.00 94.69 82 THR A N 1
ATOM 631 C CA . THR A 1 82 ? -2.133 6.118 -16.187 1.00 94.69 82 THR A CA 1
ATOM 632 C C . THR A 1 82 ? -1.063 6.888 -16.956 1.00 94.69 82 THR A C 1
ATOM 634 O O . THR A 1 82 ? -0.830 6.594 -18.125 1.00 94.69 82 THR A O 1
ATOM 637 N N . TYR A 1 83 ? -0.338 7.801 -16.301 1.00 95.06 83 TYR A N 1
ATOM 638 C CA . TYR A 1 83 ? 0.783 8.515 -16.922 1.00 95.06 83 TYR A CA 1
ATOM 639 C C . TYR A 1 83 ? 1.834 7.561 -17.511 1.00 95.06 83 TYR A C 1
ATOM 641 O O . TYR A 1 83 ? 2.239 7.705 -18.666 1.00 95.06 83 TYR A O 1
ATOM 649 N N . HIS A 1 84 ? 2.278 6.568 -16.736 1.00 94.69 84 HIS A N 1
ATOM 650 C CA . HIS A 1 84 ? 3.296 5.629 -17.199 1.00 94.69 84 HIS A CA 1
ATOM 651 C C . HIS A 1 84 ? 2.785 4.709 -18.306 1.00 94.69 84 HIS A C 1
ATOM 653 O O . HIS A 1 84 ? 3.536 4.433 -19.237 1.00 94.69 84 HIS A O 1
ATOM 659 N N . LEU A 1 85 ? 1.529 4.276 -18.248 1.00 95.19 85 LEU A N 1
ATOM 660 C CA . LEU A 1 85 ? 0.912 3.494 -19.314 1.00 95.19 85 LEU A CA 1
ATOM 661 C C . LEU A 1 85 ? 0.847 4.297 -20.621 1.00 95.19 85 LEU A C 1
ATOM 663 O O . LEU A 1 85 ? 1.299 3.813 -21.653 1.00 95.19 85 LEU A O 1
ATOM 667 N N . LEU A 1 86 ? 0.397 5.554 -20.575 1.00 95.69 86 LEU A N 1
ATOM 668 C CA . LEU A 1 86 ? 0.342 6.425 -21.757 1.00 95.69 86 LE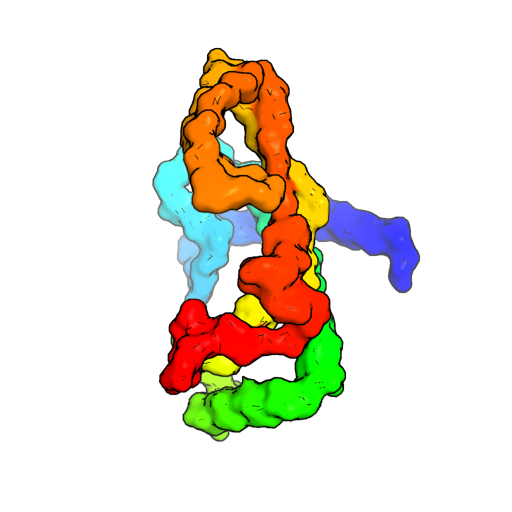U A CA 1
ATOM 669 C C . LEU A 1 86 ? 1.723 6.679 -22.377 1.00 95.69 86 LEU A C 1
ATOM 671 O O . LEU A 1 86 ? 1.841 6.814 -23.592 1.00 95.69 86 LEU A O 1
ATOM 675 N N . LYS A 1 87 ? 2.778 6.716 -21.557 1.00 96.12 87 LYS A N 1
ATOM 676 C CA . LYS A 1 87 ? 4.160 6.906 -22.018 1.00 96.12 87 LYS A CA 1
ATOM 677 C C . LYS A 1 87 ? 4.802 5.633 -22.592 1.00 96.12 87 LYS A C 1
ATOM 679 O O . LYS A 1 87 ? 5.824 5.733 -23.263 1.00 96.12 87 LYS A O 1
ATOM 684 N N . ASN A 1 88 ? 4.250 4.450 -22.316 1.00 96.12 88 ASN A N 1
ATOM 685 C CA . ASN A 1 88 ? 4.837 3.159 -22.686 1.00 96.12 88 ASN A CA 1
ATOM 686 C C . ASN A 1 88 ? 3.808 2.298 -23.448 1.00 96.12 88 ASN A C 1
ATOM 688 O O . ASN A 1 88 ? 3.205 1.396 -22.855 1.00 96.12 88 ASN A O 1
ATOM 692 N N . PRO A 1 89 ? 3.603 2.547 -24.756 1.00 95.62 89 PRO A N 1
ATOM 693 C CA . PRO A 1 89 ? 2.575 1.863 -25.545 1.00 95.62 89 PRO A CA 1
ATOM 694 C C . PRO A 1 89 ? 2.756 0.338 -25.581 1.00 95.62 89 PRO A C 1
ATOM 696 O O . PRO A 1 89 ? 1.763 -0.386 -25.554 1.00 95.62 89 PRO A O 1
ATOM 699 N N . ASP A 1 90 ? 3.996 -0.157 -25.543 1.00 96.19 90 ASP A N 1
ATOM 700 C CA . ASP A 1 90 ? 4.293 -1.596 -25.525 1.00 96.19 90 ASP A CA 1
ATOM 701 C C . ASP A 1 90 ? 3.754 -2.293 -24.266 1.00 96.19 90 ASP A C 1
ATOM 703 O O . ASP A 1 90 ? 3.226 -3.403 -24.336 1.00 96.19 90 ASP A O 1
ATOM 707 N N . ILE A 1 91 ? 3.841 -1.628 -23.107 1.00 96.06 91 ILE A N 1
ATOM 708 C CA . ILE A 1 91 ? 3.293 -2.139 -21.840 1.00 96.06 91 ILE A CA 1
ATOM 709 C C . ILE A 1 91 ? 1.765 -2.189 -21.930 1.00 96.06 91 ILE A C 1
ATOM 711 O O . ILE A 1 91 ? 1.148 -3.179 -21.537 1.00 96.06 91 ILE A O 1
ATOM 715 N N . VAL A 1 92 ? 1.142 -1.150 -22.495 1.00 96.00 92 VAL A N 1
ATOM 716 C CA . VAL A 1 92 ? -0.313 -1.114 -22.698 1.00 96.00 92 VAL A CA 1
ATOM 717 C C . VAL A 1 92 ? -0.766 -2.221 -23.643 1.00 96.00 92 VAL A C 1
ATOM 719 O O . VAL A 1 92 ? -1.782 -2.855 -23.372 1.00 96.00 92 VAL A O 1
ATOM 722 N N . ALA A 1 93 ? -0.030 -2.481 -24.725 1.00 96.06 93 ALA A N 1
ATOM 723 C CA . ALA A 1 93 ? -0.353 -3.545 -25.669 1.00 96.06 93 ALA A CA 1
ATOM 724 C C . ALA A 1 93 ? -0.354 -4.924 -24.990 1.00 96.06 93 ALA A C 1
ATOM 726 O O . ALA A 1 93 ? -1.329 -5.664 -25.117 1.00 96.06 93 ALA A O 1
ATOM 727 N N . LYS A 1 94 ? 0.681 -5.236 -24.199 1.00 95.19 94 LYS A N 1
ATOM 728 C CA . LYS A 1 94 ? 0.768 -6.488 -23.425 1.00 95.19 94 LYS A CA 1
ATOM 729 C C . LYS A 1 94 ? -0.360 -6.615 -22.399 1.00 95.19 94 LYS A C 1
ATOM 731 O O . LYS A 1 94 ? -1.018 -7.648 -22.330 1.00 95.19 94 LYS A O 1
ATOM 736 N N . MET A 1 95 ? -0.623 -5.546 -21.645 1.00 94.50 95 MET A N 1
ATOM 737 C CA . MET A 1 95 ? -1.688 -5.523 -20.640 1.00 94.50 95 MET A CA 1
ATOM 738 C C . MET A 1 95 ? -3.075 -5.695 -21.274 1.00 94.50 95 MET A C 1
ATOM 740 O O . MET A 1 95 ? -3.899 -6.443 -20.759 1.00 94.50 95 MET A O 1
ATOM 744 N N . LYS A 1 96 ? -3.338 -5.042 -22.414 1.00 93.94 96 LYS A N 1
ATOM 745 C CA . LYS A 1 96 ? -4.593 -5.206 -23.162 1.00 93.94 96 LYS A CA 1
ATOM 746 C C . LYS A 1 96 ? -4.755 -6.618 -23.707 1.00 93.94 96 LYS A C 1
ATOM 748 O O . LYS A 1 96 ? -5.848 -7.159 -23.599 1.00 93.94 96 LYS A O 1
ATOM 753 N N . ALA A 1 97 ? -3.694 -7.211 -24.255 1.00 94.69 97 ALA A N 1
ATOM 754 C CA . ALA A 1 97 ? -3.735 -8.583 -24.752 1.00 94.69 97 ALA A CA 1
ATOM 755 C C . ALA A 1 97 ? -4.127 -9.573 -23.642 1.00 94.69 97 ALA A C 1
ATOM 757 O O . ALA A 1 97 ? -4.978 -10.432 -23.856 1.00 94.69 97 ALA A O 1
ATOM 758 N N . GLU A 1 98 ? -3.566 -9.407 -22.443 1.00 94.44 98 GLU A N 1
ATOM 759 C CA . GLU A 1 98 ? -3.927 -10.213 -21.275 1.00 94.44 98 GLU A CA 1
ATOM 760 C C . GLU A 1 98 ? -5.378 -9.975 -20.825 1.00 94.44 98 GLU A C 1
ATOM 762 O O . GLU A 1 98 ? -6.122 -10.928 -20.595 1.00 94.44 98 GLU A O 1
ATOM 767 N N . LEU A 1 99 ? -5.816 -8.715 -20.753 1.00 93.81 99 LEU A N 1
ATOM 768 C CA . LEU A 1 99 ? -7.188 -8.375 -20.365 1.00 93.81 99 LEU A CA 1
ATOM 769 C C . LEU A 1 99 ? -8.223 -8.908 -21.363 1.00 93.81 99 LEU A C 1
ATOM 771 O O . LEU A 1 99 ? -9.251 -9.435 -20.946 1.00 93.81 99 LEU A O 1
ATOM 775 N N . TRP A 1 100 ? -7.961 -8.826 -22.668 1.00 93.38 100 TRP A N 1
ATOM 776 C CA . TRP A 1 100 ? -8.868 -9.336 -23.702 1.00 93.38 100 TRP A CA 1
ATOM 777 C C . TRP A 1 100 ? -9.010 -10.859 -23.693 1.00 93.38 100 TRP A C 1
ATOM 779 O O . TRP A 1 100 ? -10.012 -11.371 -24.183 1.00 93.38 100 TRP A O 1
ATOM 789 N N . ALA A 1 101 ? -8.064 -11.589 -23.098 1.00 92.00 101 ALA A N 1
ATOM 790 C CA . ALA A 1 101 ? -8.198 -13.031 -22.920 1.00 92.00 101 ALA A CA 1
ATOM 791 C C . ALA A 1 101 ? -9.272 -13.407 -21.878 1.00 92.00 101 ALA A C 1
ATOM 793 O O . ALA A 1 101 ? -9.830 -14.502 -21.948 1.00 92.00 101 ALA A O 1
ATOM 794 N N . VAL A 1 102 ? -9.579 -12.516 -20.923 1.00 92.75 102 VAL A N 1
ATOM 795 C CA . VAL A 1 102 ? -10.547 -12.782 -19.841 1.00 92.75 102 VAL A CA 1
ATOM 796 C C . VAL A 1 102 ? -11.808 -11.919 -19.902 1.00 92.75 102 VAL A C 1
ATOM 798 O O . VAL A 1 102 ? -12.874 -12.373 -19.490 1.00 92.75 102 VAL A O 1
ATOM 801 N N . VAL A 1 103 ? -11.725 -10.699 -20.438 1.00 92.38 103 VAL A N 1
ATOM 802 C CA . VAL A 1 103 ? -12.866 -9.787 -20.590 1.00 92.38 103 VAL A CA 1
ATOM 803 C C . VAL A 1 103 ? -13.524 -10.029 -21.947 1.00 92.38 103 VAL A C 1
ATOM 805 O O . VAL A 1 103 ? -13.119 -9.459 -22.958 1.00 92.38 103 VAL A O 1
ATOM 808 N N . LYS A 1 104 ? -14.550 -10.888 -21.963 1.00 88.12 104 LYS A N 1
ATOM 809 C CA . LYS A 1 104 ? -15.307 -11.233 -23.182 1.00 88.12 104 LYS A CA 1
ATOM 810 C C . LYS A 1 104 ? -16.294 -10.144 -23.606 1.00 88.12 104 LYS A C 1
ATOM 812 O O . LYS A 1 104 ? -16.498 -9.941 -24.797 1.00 88.12 104 LYS A O 1
ATOM 817 N N . ASP A 1 105 ? -16.888 -9.452 -22.637 1.00 89.81 105 ASP A N 1
ATOM 818 C CA . ASP A 1 105 ? -17.788 -8.320 -22.854 1.00 89.81 105 ASP A CA 1
ATOM 819 C C . ASP A 1 105 ? -17.342 -7.147 -21.964 1.00 89.81 105 ASP A C 1
ATOM 821 O O . ASP A 1 105 ? -17.334 -7.281 -20.740 1.00 89.81 105 ASP A O 1
ATOM 825 N N . PRO A 1 106 ? -16.988 -5.982 -22.535 1.00 85.94 106 PRO A N 1
ATOM 826 C CA . PRO A 1 106 ? -16.654 -4.787 -21.763 1.00 85.94 106 PRO A CA 1
ATOM 827 C C . PRO A 1 106 ? -17.760 -4.311 -20.809 1.00 85.94 106 PRO A C 1
ATOM 829 O O . PRO A 1 106 ? -17.464 -3.584 -19.863 1.00 85.94 106 PRO A O 1
ATOM 832 N N . LYS A 1 107 ? -19.024 -4.686 -21.051 1.00 90.81 107 LYS A N 1
ATOM 833 C CA . LYS A 1 107 ? -20.161 -4.364 -20.174 1.00 90.81 107 LYS A CA 1
ATOM 834 C C . LYS A 1 107 ? -20.353 -5.371 -19.038 1.00 90.81 107 LYS A C 1
ATOM 836 O O . LYS A 1 107 ? -21.066 -5.061 -18.087 1.00 90.81 107 LYS A O 1
ATOM 841 N N . ALA A 1 108 ? -19.713 -6.536 -19.113 1.00 88.81 108 ALA A N 1
ATOM 842 C CA . ALA A 1 108 ? -19.772 -7.586 -18.103 1.00 88.81 108 ALA A CA 1
ATOM 843 C C . ALA A 1 108 ? -18.349 -7.953 -17.661 1.00 88.81 108 ALA A C 1
ATOM 845 O O . ALA A 1 108 ? -17.740 -8.912 -18.141 1.00 88.81 108 ALA A O 1
ATOM 846 N N . LEU A 1 109 ? -17.803 -7.143 -16.750 1.00 89.50 109 LEU A N 1
ATOM 847 C CA . LEU A 1 109 ? -16.470 -7.373 -16.205 1.00 89.50 109 LEU A CA 1
ATOM 848 C C . LEU A 1 109 ? -16.435 -8.663 -15.367 1.00 89.50 109 LEU A C 1
ATOM 850 O O . LEU A 1 109 ? -17.394 -8.951 -14.648 1.00 89.50 109 LEU A O 1
ATOM 854 N N . PRO A 1 110 ? -15.336 -9.434 -15.434 1.00 90.31 110 PRO A N 1
ATOM 855 C CA . PRO A 1 110 ? -15.154 -10.601 -14.584 1.00 90.31 110 PRO A CA 1
ATOM 856 C C . PRO A 1 110 ? -14.976 -10.189 -13.116 1.00 90.31 110 PRO A C 1
ATOM 858 O O . PRO A 1 110 ? -14.638 -9.046 -12.804 1.00 90.31 110 PRO A O 1
ATOM 861 N N . GLU A 1 111 ? -15.162 -11.147 -12.209 1.00 90.19 111 GLU A N 1
ATOM 862 C CA . GLU A 1 111 ? -14.948 -10.930 -10.778 1.00 90.19 111 GLU A CA 1
ATOM 863 C C . GLU A 1 111 ? -13.509 -10.490 -10.461 1.00 90.19 111 GLU A C 1
ATOM 865 O O . GLU A 1 111 ? -12.553 -10.879 -11.139 1.00 90.19 111 GLU A O 1
ATOM 870 N N . CYS A 1 112 ? -13.338 -9.710 -9.387 1.00 87.31 112 CYS A N 1
ATOM 871 C CA . CYS A 1 112 ? -12.042 -9.130 -9.008 1.00 87.31 112 CYS A CA 1
ATOM 872 C C . CYS A 1 112 ? -10.942 -10.194 -8.863 1.00 87.31 112 CYS A C 1
ATOM 874 O O . CYS A 1 112 ? -9.835 -10.013 -9.368 1.00 87.31 112 CYS A O 1
ATOM 876 N N . PHE A 1 113 ? -11.268 -11.358 -8.289 1.00 89.81 113 PHE A N 1
ATOM 877 C CA . PHE A 1 113 ? -10.306 -12.448 -8.107 1.00 89.81 113 PHE A CA 1
ATOM 878 C C . PHE A 1 113 ? -9.742 -12.985 -9.436 1.00 89.81 113 PHE A C 1
ATOM 880 O O . PHE A 1 113 ? -8.641 -13.538 -9.464 1.00 89.81 113 PHE A O 1
ATOM 887 N N . VAL A 1 114 ? -10.487 -12.862 -10.543 1.00 91.38 114 VAL A N 1
ATOM 888 C CA . VAL A 1 114 ? -10.017 -13.247 -11.882 1.00 91.38 114 VAL A CA 1
ATOM 889 C C . VAL A 1 114 ? -8.964 -12.249 -12.350 1.00 91.38 114 VAL A C 1
ATOM 891 O O . VAL A 1 114 ? -7.902 -12.651 -12.824 1.00 91.38 114 VAL A O 1
ATOM 894 N N . LEU A 1 115 ? -9.225 -10.953 -12.161 1.00 90.56 115 LEU A N 1
ATOM 895 C CA . LEU A 1 115 ? -8.310 -9.872 -12.528 1.00 90.56 115 LEU A CA 1
ATOM 896 C C . LEU A 1 115 ? -7.022 -9.901 -11.688 1.00 90.56 115 LEU A C 1
ATOM 898 O O . LEU A 1 115 ? -5.935 -9.720 -12.228 1.00 90.56 115 LEU A O 1
ATOM 902 N N . GLU A 1 116 ? -7.106 -10.221 -10.396 1.00 88.75 116 GLU A N 1
ATOM 903 C CA . GLU A 1 116 ? -5.948 -10.366 -9.490 1.00 88.75 116 GLU A CA 1
ATOM 904 C C . GLU A 1 116 ? -5.007 -11.529 -9.854 1.00 88.75 116 GLU A C 1
ATOM 906 O O . GLU A 1 116 ? -3.844 -11.601 -9.427 1.00 88.75 116 GLU A O 1
ATOM 911 N N . ARG A 1 117 ? -5.506 -12.492 -10.633 1.00 90.06 117 ARG A N 1
ATOM 912 C CA . ARG A 1 117 ? -4.712 -13.630 -11.109 1.00 90.06 117 ARG A CA 1
ATOM 913 C C . ARG A 1 117 ? -3.945 -13.320 -12.385 1.00 90.06 117 ARG A C 1
ATOM 915 O O . ARG A 1 117 ? -3.018 -14.066 -12.692 1.00 90.06 117 ARG A O 1
ATOM 922 N N . LEU A 1 118 ? -4.274 -12.231 -13.076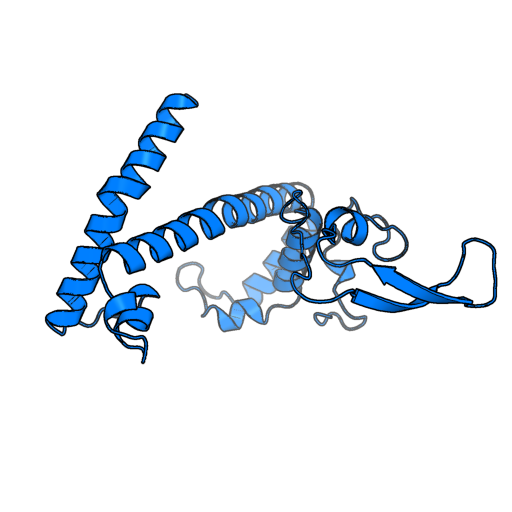 1.00 92.62 118 LEU A N 1
ATOM 923 C CA . LEU A 1 118 ? -3.593 -11.818 -14.295 1.00 92.62 118 LEU A CA 1
ATOM 924 C C . LEU A 1 118 ? -2.149 -11.391 -13.984 1.00 92.62 118 LEU A C 1
ATOM 926 O O . LEU A 1 118 ? -1.947 -10.422 -13.236 1.00 92.62 118 LEU A O 1
ATOM 930 N N . PRO A 1 119 ? -1.131 -12.115 -14.484 1.00 93.12 119 PRO A N 1
ATOM 931 C CA . PRO A 1 119 ? 0.253 -11.856 -14.114 1.00 93.12 119 PRO A CA 1
ATOM 932 C C . PRO A 1 119 ? 0.730 -10.474 -14.562 1.00 93.12 119 PRO A C 1
ATOM 934 O O . PRO A 1 119 ? 1.347 -9.775 -13.756 1.00 93.12 119 PRO A O 1
ATOM 937 N N . TYR A 1 120 ? 0.435 -10.045 -15.790 1.00 94.75 120 TYR A N 1
ATOM 938 C CA . TYR A 1 120 ? 0.964 -8.795 -16.329 1.00 94.75 120 TYR A CA 1
ATOM 939 C C . TYR A 1 120 ? 0.313 -7.560 -15.688 1.00 94.75 120 TYR A C 1
ATOM 941 O O . TYR A 1 120 ? 1.017 -6.655 -15.236 1.00 94.75 120 TYR A O 1
ATOM 949 N N . VAL A 1 121 ? -1.015 -7.543 -15.538 1.00 93.69 121 VAL A N 1
ATOM 950 C CA . VAL A 1 121 ? -1.748 -6.503 -14.792 1.00 93.69 121 VAL A CA 1
ATOM 951 C C . VAL A 1 121 ? -1.216 -6.387 -13.359 1.00 93.69 121 VAL A C 1
ATOM 953 O O . VAL A 1 121 ? -0.936 -5.281 -12.887 1.00 93.69 121 VAL A O 1
ATOM 956 N N . SER A 1 122 ? -0.991 -7.518 -12.683 1.00 93.31 122 SER A N 1
ATOM 957 C CA . SER A 1 122 ? -0.460 -7.537 -11.313 1.00 93.31 122 SER A CA 1
ATOM 958 C C . SER A 1 122 ? 0.924 -6.890 -11.219 1.00 93.31 122 SER A C 1
ATOM 960 O O . SER A 1 122 ? 1.171 -6.082 -10.322 1.00 93.31 122 SER A O 1
ATOM 962 N N . VAL A 1 123 ? 1.840 -7.206 -12.143 1.00 95.25 123 VAL A N 1
ATOM 963 C CA . VAL A 1 123 ? 3.198 -6.635 -12.108 1.00 95.25 123 VAL A CA 1
ATOM 964 C C . VAL A 1 123 ? 3.245 -5.164 -12.519 1.00 95.25 123 VAL A C 1
ATOM 966 O O . VAL A 1 123 ? 4.090 -4.425 -12.013 1.00 95.25 123 VAL A O 1
ATOM 969 N N . VAL A 1 124 ? 2.320 -4.705 -13.368 1.00 95.31 124 VAL A N 1
ATOM 970 C CA . VAL A 1 124 ? 2.139 -3.278 -13.690 1.00 95.31 124 VAL A CA 1
ATOM 971 C C . VAL A 1 124 ? 1.760 -2.499 -12.429 1.00 95.31 124 VAL A C 1
ATOM 973 O O . VAL A 1 124 ? 2.387 -1.483 -12.118 1.00 95.31 124 VAL A O 1
ATOM 976 N N . ILE A 1 125 ? 0.788 -3.003 -11.661 1.00 93.69 125 ILE A N 1
ATOM 977 C CA . ILE A 1 125 ? 0.367 -2.394 -10.392 1.00 93.69 125 ILE A CA 1
ATOM 978 C C . ILE A 1 125 ? 1.518 -2.428 -9.375 1.00 93.69 125 ILE A C 1
ATOM 980 O O . ILE A 1 125 ? 1.825 -1.404 -8.762 1.00 93.69 125 ILE A O 1
ATOM 984 N N . LYS A 1 126 ? 2.214 -3.565 -9.243 1.00 93.75 126 LYS A N 1
ATOM 985 C CA . LYS A 1 126 ? 3.360 -3.736 -8.329 1.00 93.75 126 LYS A CA 1
ATOM 986 C C . LYS A 1 126 ? 4.485 -2.743 -8.632 1.00 93.75 126 LYS A C 1
ATOM 988 O O . LYS A 1 126 ? 4.992 -2.078 -7.727 1.00 93.75 126 LYS A O 1
ATOM 993 N N . GLU A 1 127 ? 4.832 -2.568 -9.907 1.00 95.62 127 GLU A N 1
ATOM 994 C CA . GLU A 1 127 ? 5.848 -1.596 -10.312 1.00 95.62 127 GLU A CA 1
ATOM 995 C C . GLU A 1 127 ? 5.402 -0.154 -10.078 1.00 95.62 127 GLU A C 1
ATOM 997 O O . GLU A 1 127 ? 6.206 0.701 -9.690 1.00 95.62 127 GLU A O 1
ATOM 1002 N N . ARG A 1 128 ? 4.109 0.130 -10.252 1.00 93.94 128 ARG A N 1
ATOM 1003 C CA . ARG A 1 128 ? 3.582 1.461 -9.970 1.00 93.94 128 ARG A CA 1
ATOM 1004 C C . ARG A 1 128 ? 3.624 1.784 -8.481 1.00 93.94 128 ARG A C 1
ATOM 1006 O O . ARG A 1 128 ? 4.041 2.885 -8.120 1.00 93.94 128 ARG A O 1
ATOM 1013 N N . LEU A 1 129 ? 3.267 0.834 -7.623 1.00 93.25 129 LEU A N 1
ATOM 1014 C CA . LEU A 1 129 ? 3.383 0.981 -6.172 1.00 93.25 129 LEU A CA 1
ATOM 1015 C C . LEU A 1 129 ? 4.837 1.240 -5.750 1.00 93.25 129 LEU A C 1
ATOM 1017 O O . LEU A 1 129 ? 5.086 2.135 -4.940 1.00 93.25 129 LEU A O 1
ATOM 1021 N N . ARG A 1 130 ? 5.815 0.555 -6.363 1.00 93.81 130 ARG A N 1
ATOM 1022 C CA . ARG A 1 130 ? 7.246 0.802 -6.107 1.00 93.81 130 ARG A CA 1
ATOM 1023 C C . ARG A 1 130 ? 7.637 2.253 -6.398 1.00 93.81 130 ARG A C 1
ATOM 1025 O O . ARG A 1 130 ? 8.252 2.902 -5.550 1.00 93.81 130 ARG A O 1
ATOM 1032 N N . LEU A 1 131 ? 7.256 2.763 -7.570 1.00 92.56 131 LEU A N 1
ATOM 1033 C CA . LEU A 1 131 ? 7.583 4.120 -8.024 1.00 92.56 131 LEU A CA 1
ATOM 1034 C C . LEU A 1 131 ? 6.724 5.224 -7.401 1.00 92.56 131 LEU A C 1
ATOM 1036 O O . LEU A 1 131 ? 6.989 6.403 -7.639 1.00 92.56 131 LEU A O 1
ATOM 1040 N N . MET A 1 132 ? 5.674 4.885 -6.651 1.00 89.75 132 MET A N 1
ATOM 1041 C CA . MET A 1 132 ? 4.988 5.864 -5.805 1.00 89.75 132 MET A CA 1
ATOM 1042 C C . MET A 1 132 ? 5.841 6.216 -4.581 1.00 89.75 132 MET A C 1
ATOM 1044 O O . MET A 1 132 ? 5.648 7.272 -3.996 1.00 89.75 132 MET A O 1
ATOM 1048 N N . TYR A 1 133 ? 6.784 5.348 -4.202 1.00 85.88 133 TYR A N 1
ATOM 1049 C CA . TYR A 1 133 ? 7.640 5.476 -3.016 1.00 85.88 133 TYR A CA 1
ATOM 1050 C C . TYR A 1 133 ? 6.895 5.497 -1.668 1.00 85.88 133 TYR A C 1
ATOM 1052 O O . TYR A 1 133 ? 7.547 5.530 -0.625 1.00 85.88 133 TYR A O 1
ATOM 1060 N N . GLY A 1 134 ? 5.563 5.387 -1.678 1.00 77.44 134 GLY A N 1
ATOM 1061 C CA . GLY A 1 134 ? 4.728 5.379 -0.481 1.00 77.44 134 GLY A CA 1
ATOM 1062 C C . GLY A 1 134 ? 4.662 6.746 0.195 1.00 77.44 134 GLY A C 1
ATOM 1063 O O . GLY A 1 134 ? 4.792 7.789 -0.444 1.00 77.44 134 GLY A O 1
ATOM 1064 N N . LEU A 1 135 ? 4.474 6.732 1.514 1.00 73.00 135 LEU A N 1
ATOM 1065 C CA . LEU A 1 135 ? 4.619 7.928 2.333 1.00 73.00 135 LEU A CA 1
ATOM 1066 C C . LEU A 1 135 ? 6.105 8.306 2.407 1.00 73.00 135 LEU A C 1
ATOM 1068 O O . LEU A 1 135 ? 6.924 7.570 2.956 1.00 73.00 135 LEU A O 1
ATOM 1072 N N . SER A 1 136 ? 6.453 9.483 1.880 1.00 69.88 136 SER A N 1
ATOM 1073 C CA . SER A 1 136 ? 7.805 10.053 2.007 1.00 69.88 136 SER A CA 1
ATOM 1074 C C . SER A 1 136 ? 8.173 10.367 3.463 1.00 69.88 136 SER A C 1
ATOM 1076 O O . SER A 1 136 ? 9.354 10.503 3.798 1.00 69.88 136 SER A O 1
ATOM 1078 N N . SER A 1 137 ? 7.175 10.475 4.348 1.00 71.25 137 SER A N 1
ATOM 1079 C CA . SER A 1 137 ? 7.394 10.571 5.785 1.00 71.25 137 SER A CA 1
ATOM 1080 C C . SER A 1 137 ? 7.864 9.221 6.322 1.00 71.25 137 SER A C 1
ATOM 1082 O O . SER A 1 137 ? 7.273 8.168 6.094 1.00 71.25 137 SER A O 1
ATOM 1084 N N . ARG A 1 138 ? 8.972 9.232 7.062 1.00 74.19 138 ARG A N 1
ATOM 1085 C CA . ARG A 1 138 ? 9.453 8.001 7.686 1.00 74.19 138 ARG A CA 1
ATOM 1086 C C . ARG A 1 138 ? 8.573 7.710 8.898 1.00 74.19 138 ARG A C 1
ATOM 1088 O O . ARG A 1 138 ? 8.535 8.562 9.787 1.00 74.19 138 ARG A O 1
ATOM 1095 N N . LEU A 1 139 ? 7.924 6.547 8.933 1.00 78.25 139 LEU A N 1
ATOM 1096 C CA . LEU A 1 139 ? 7.096 6.069 10.046 1.00 78.25 139 LEU A CA 1
ATOM 1097 C C . LEU A 1 139 ? 8.009 5.668 11.218 1.00 78.25 139 LEU A C 1
ATOM 1099 O O . LEU A 1 139 ? 8.640 4.611 11.134 1.00 78.25 139 LEU A O 1
ATOM 1103 N N . PRO A 1 140 ? 8.165 6.501 12.267 1.00 87.62 140 PRO A N 1
ATOM 1104 C CA . PRO A 1 140 ? 9.041 6.148 13.367 1.00 87.62 140 PRO A CA 1
ATOM 1105 C C . PRO A 1 140 ? 8.429 5.013 14.195 1.00 87.62 140 PRO A C 1
ATOM 1107 O O . PRO A 1 140 ? 7.207 4.886 14.315 1.00 87.62 140 PRO A O 1
ATOM 1110 N N . ARG A 1 141 ? 9.292 4.190 14.778 1.00 90.12 141 ARG A N 1
ATOM 1111 C CA . ARG A 1 141 ? 8.975 3.323 15.911 1.00 90.12 141 ARG A CA 1
ATOM 1112 C C . ARG A 1 141 ? 9.882 3.732 17.060 1.00 90.12 141 ARG A C 1
ATOM 1114 O O . ARG A 1 141 ? 11.068 3.964 16.837 1.00 90.12 141 ARG A O 1
ATOM 1121 N N . ILE A 1 142 ? 9.307 3.868 18.245 1.00 93.06 142 ILE A N 1
ATOM 1122 C CA . ILE A 1 142 ? 10.019 4.207 19.474 1.00 93.06 142 ILE A CA 1
ATOM 1123 C C . ILE A 1 142 ? 9.795 3.032 20.415 1.00 93.06 142 ILE A C 1
ATOM 1125 O O . ILE A 1 142 ? 8.648 2.624 20.587 1.00 93.06 142 ILE A O 1
ATOM 1129 N N . ALA A 1 143 ? 10.874 2.476 20.961 1.00 93.56 143 ALA A N 1
ATOM 1130 C CA . ALA A 1 143 ? 10.784 1.526 22.060 1.00 93.56 143 ALA A CA 1
ATOM 1131 C C . ALA A 1 143 ? 10.610 2.336 23.355 1.00 93.56 143 ALA A C 1
ATOM 1133 O O . ALA A 1 143 ? 11.497 3.138 23.667 1.00 93.56 143 ALA A O 1
ATOM 1134 N N . PRO A 1 144 ? 9.451 2.234 24.031 1.00 93.50 144 PRO A N 1
ATOM 1135 C CA . PRO A 1 144 ? 9.161 3.082 25.182 1.00 93.50 144 PRO A CA 1
ATOM 1136 C C . PRO A 1 144 ? 9.838 2.579 26.460 1.00 93.50 144 PRO A C 1
ATOM 1138 O O . PRO A 1 144 ? 10.278 3.399 27.259 1.00 93.50 144 PRO A O 1
ATOM 1141 N N . ASP A 1 145 ? 9.952 1.259 26.612 1.00 95.62 145 ASP A N 1
ATOM 1142 C CA . ASP A 1 145 ? 10.265 0.644 27.905 1.00 95.62 145 ASP A CA 1
ATOM 1143 C C . ASP A 1 145 ? 11.693 0.090 27.980 1.00 95.62 145 ASP A C 1
ATOM 1145 O O . ASP A 1 145 ? 12.298 0.102 29.047 1.00 95.62 145 ASP A O 1
ATOM 1149 N N . ASP A 1 146 ? 12.253 -0.334 26.843 1.00 94.50 146 ASP A N 1
ATOM 1150 C CA . ASP A 1 146 ? 13.533 -1.038 26.786 1.00 94.50 146 ASP A CA 1
ATOM 1151 C C . ASP A 1 146 ? 14.450 -0.510 25.679 1.00 94.50 146 ASP A C 1
ATOM 1153 O O . ASP A 1 146 ? 14.012 -0.069 24.609 1.00 94.50 146 ASP A O 1
ATOM 1157 N N . ASP A 1 147 ? 15.755 -0.629 25.925 1.00 95.50 147 ASP A N 1
ATOM 1158 C CA . ASP A 1 147 ? 16.774 -0.472 24.896 1.00 95.50 147 ASP A CA 1
ATOM 1159 C C . ASP A 1 147 ? 16.626 -1.565 23.826 1.00 95.50 147 ASP A C 1
ATOM 1161 O O . ASP A 1 147 ? 16.439 -2.749 24.118 1.00 95.50 147 ASP A O 1
ATOM 1165 N N . VAL A 1 148 ? 16.793 -1.195 22.556 1.00 94.44 148 VAL A N 1
ATOM 1166 C CA . VAL A 1 148 ? 16.741 -2.146 21.442 1.00 94.44 148 VAL A CA 1
ATOM 1167 C C . VAL A 1 148 ? 18.147 -2.604 21.089 1.00 94.44 148 VAL A C 1
ATOM 1169 O O . VAL A 1 148 ? 18.974 -1.839 20.592 1.00 94.44 148 VAL A O 1
ATOM 1172 N N . LEU A 1 149 ? 18.413 -3.893 21.285 1.00 93.94 149 LEU A N 1
ATOM 1173 C CA . LEU A 1 149 ? 19.655 -4.515 20.845 1.00 93.94 149 LEU A CA 1
ATOM 1174 C C . LEU A 1 149 ? 19.566 -4.905 19.362 1.00 93.94 149 LEU A C 1
ATOM 1176 O O . LEU A 1 149 ? 18.919 -5.884 18.998 1.00 93.94 149 LEU A O 1
ATOM 1180 N N . TYR A 1 150 ? 20.274 -4.179 18.501 1.00 90.56 150 TYR A N 1
ATOM 1181 C CA . TYR A 1 150 ? 20.502 -4.578 17.117 1.00 90.56 150 TYR A CA 1
ATOM 1182 C C . TYR A 1 150 ? 21.685 -5.548 17.030 1.00 90.56 150 TYR A C 1
ATOM 1184 O O . TYR A 1 150 ? 22.816 -5.209 17.392 1.00 90.56 150 TYR A O 1
ATOM 1192 N N . GLN A 1 151 ? 21.428 -6.749 16.511 1.00 94.25 151 GLN A N 1
ATOM 1193 C CA . GLN A 1 151 ? 22.434 -7.765 16.212 1.00 94.25 151 GLN A CA 1
ATOM 1194 C C . GLN A 1 151 ? 22.301 -8.214 14.763 1.00 94.25 151 GLN A C 1
ATOM 1196 O O . GLN A 1 151 ? 21.223 -8.596 14.314 1.00 94.25 151 GLN A O 1
ATOM 1201 N N . GLY A 1 152 ? 23.406 -8.190 14.027 1.00 91.00 152 GLY A N 1
ATOM 1202 C CA . GLY A 1 152 ? 23.414 -8.650 12.648 1.00 91.00 152 GLY A CA 1
ATOM 1203 C C . GLY A 1 152 ? 24.805 -8.669 12.048 1.00 91.00 152 GLY A C 1
ATOM 1204 O O . GLY A 1 152 ? 25.800 -8.370 12.702 1.00 91.00 152 GLY A O 1
ATOM 1205 N N . THR A 1 153 ? 24.872 -9.020 10.773 1.00 90.25 153 THR A N 1
ATOM 1206 C CA . THR A 1 153 ? 26.100 -8.951 9.983 1.00 90.25 153 THR A CA 1
ATOM 1207 C C . THR A 1 153 ? 26.011 -7.775 9.026 1.00 90.25 153 THR A C 1
ATOM 1209 O O . THR A 1 153 ? 24.987 -7.547 8.383 1.00 90.25 153 THR A O 1
ATOM 1212 N N . TRP A 1 154 ? 27.090 -7.011 8.927 1.00 85.25 154 TRP A N 1
ATOM 1213 C CA . TRP A 1 154 ? 27.223 -5.924 7.969 1.00 85.25 154 TRP A CA 1
ATOM 1214 C C . TRP A 1 154 ? 28.400 -6.215 7.048 1.00 85.25 154 TRP A C 1
ATOM 1216 O O . TRP A 1 154 ? 29.437 -6.689 7.499 1.00 85.25 154 TRP A O 1
ATOM 1226 N N . ASN A 1 155 ? 28.241 -5.915 5.761 1.00 87.25 155 ASN A N 1
ATOM 1227 C CA . ASN A 1 155 ? 29.315 -5.998 4.777 1.00 87.25 155 ASN A CA 1
ATOM 1228 C C . ASN A 1 155 ? 29.790 -4.570 4.486 1.00 87.25 155 ASN A C 1
ATOM 1230 O O . ASN A 1 155 ? 29.121 -3.862 3.719 1.00 87.25 155 ASN A O 1
ATOM 1234 N N . PRO A 1 156 ? 30.897 -4.113 5.102 1.00 84.75 156 PRO A N 1
ATOM 1235 C CA . PRO A 1 156 ? 31.415 -2.780 4.859 1.00 84.75 156 PRO A CA 1
ATOM 1236 C C . PRO A 1 156 ? 31.775 -2.611 3.379 1.00 84.75 156 PRO A C 1
ATOM 1238 O O . PRO A 1 156 ? 32.283 -3.548 2.752 1.00 84.75 156 PRO A O 1
ATOM 1241 N N . PRO A 1 157 ? 31.552 -1.424 2.788 1.00 83.19 157 PRO A N 1
ATOM 1242 C CA . PRO A 1 157 ? 32.053 -1.143 1.452 1.00 83.19 157 PRO A CA 1
ATOM 1243 C C . PRO A 1 157 ? 33.566 -1.399 1.389 1.00 83.19 157 PRO A C 1
ATOM 1245 O O . PRO A 1 157 ? 34.302 -0.874 2.218 1.00 83.19 157 PRO A O 1
ATOM 1248 N N . ARG A 1 158 ? 34.019 -2.143 0.367 1.00 82.50 158 ARG A N 1
ATOM 1249 C CA . ARG A 1 158 ? 35.433 -2.506 0.113 1.00 82.50 158 ARG A CA 1
ATOM 1250 C C . ARG A 1 158 ? 36.034 -3.580 1.032 1.00 82.50 158 ARG A C 1
ATOM 1252 O O . ARG A 1 158 ? 37.242 -3.786 0.982 1.00 82.50 158 ARG A O 1
ATOM 1259 N N . THR A 1 159 ? 35.213 -4.315 1.778 1.00 79.44 159 THR A N 1
ATOM 1260 C CA . THR A 1 159 ? 35.660 -5.477 2.562 1.00 79.44 159 THR A CA 1
ATOM 1261 C C . THR A 1 159 ? 35.017 -6.754 2.020 1.00 79.44 159 THR A C 1
ATOM 1263 O O . THR A 1 159 ? 33.845 -6.755 1.649 1.00 79.44 159 THR A O 1
ATOM 1266 N N . THR A 1 160 ? 35.779 -7.848 1.946 1.00 79.19 160 THR A N 1
ATOM 1267 C CA . THR A 1 160 ? 35.291 -9.165 1.486 1.00 79.19 160 THR A CA 1
ATOM 1268 C C . THR A 1 160 ? 34.667 -10.000 2.603 1.00 79.19 160 THR A C 1
ATOM 1270 O O . THR A 1 160 ? 33.956 -10.962 2.326 1.00 79.19 160 THR A O 1
ATOM 1273 N N . GLN A 1 161 ? 34.913 -9.630 3.860 1.00 85.81 161 GLN A N 1
ATOM 1274 C CA . GLN A 1 161 ? 34.427 -10.325 5.045 1.00 85.81 161 GLN A CA 1
ATOM 1275 C C . GLN A 1 161 ? 33.293 -9.547 5.720 1.00 85.81 161 GLN A C 1
ATOM 1277 O O . GLN A 1 161 ? 33.390 -8.336 5.936 1.00 85.81 161 GLN A O 1
ATOM 1282 N N . ALA A 1 162 ? 32.225 -10.264 6.066 1.00 87.94 162 ALA A N 1
ATOM 1283 C CA . ALA A 1 162 ? 31.137 -9.741 6.876 1.00 87.94 162 ALA A CA 1
ATOM 1284 C C . ALA A 1 162 ? 31.620 -9.502 8.313 1.00 87.94 162 ALA A C 1
ATOM 1286 O O . ALA A 1 162 ? 32.270 -10.368 8.900 1.00 87.94 162 ALA A O 1
ATOM 1287 N N . VAL A 1 163 ? 31.282 -8.352 8.893 1.00 90.81 163 VAL A N 1
ATOM 1288 C CA . VAL A 1 163 ? 31.571 -8.043 10.298 1.00 90.81 163 VAL A CA 1
ATOM 1289 C C . VAL A 1 163 ? 30.314 -8.210 11.138 1.00 90.81 163 VAL A C 1
ATOM 1291 O O . VAL A 1 163 ? 29.219 -7.810 10.732 1.00 90.81 163 VAL A O 1
ATOM 1294 N N . SER A 1 164 ? 30.469 -8.804 12.319 1.00 92.31 164 SER A N 1
ATOM 1295 C CA . SER A 1 164 ? 29.396 -8.853 13.310 1.00 92.31 164 SER A CA 1
ATOM 1296 C C . SER A 1 164 ? 29.185 -7.456 13.887 1.00 92.31 164 SER A C 1
ATOM 1298 O O . SER A 1 164 ? 30.131 -6.814 14.346 1.00 92.31 164 SER A O 1
ATOM 1300 N N . VAL A 1 165 ? 27.946 -6.978 13.843 1.00 91.88 165 VAL A N 1
ATOM 1301 C CA . VAL A 1 165 ? 27.527 -5.704 14.417 1.00 91.88 165 VAL A CA 1
ATOM 1302 C C . VAL A 1 165 ? 26.613 -5.998 15.591 1.00 91.88 165 VAL A C 1
ATOM 1304 O O . VAL A 1 165 ? 25.599 -6.683 15.456 1.00 91.88 165 VAL A O 1
ATOM 1307 N N . ARG A 1 166 ? 26.970 -5.431 16.740 1.00 94.69 166 ARG A N 1
ATOM 1308 C CA . ARG A 1 166 ? 26.141 -5.403 17.939 1.00 94.69 166 ARG A CA 1
ATOM 1309 C C . ARG A 1 166 ? 26.048 -3.959 18.407 1.00 94.69 166 ARG A C 1
ATOM 1311 O O . ARG A 1 166 ? 27.064 -3.385 18.787 1.00 94.69 166 ARG A O 1
ATOM 1318 N N . GLN A 1 167 ? 24.857 -3.377 18.349 1.00 92.56 167 GLN A N 1
ATOM 1319 C CA . GLN A 1 167 ? 24.612 -2.006 18.788 1.00 92.56 167 GLN A CA 1
ATOM 1320 C C . GLN A 1 167 ? 23.370 -1.928 19.659 1.00 92.56 167 GLN A C 1
ATOM 1322 O O . GLN A 1 167 ? 22.374 -2.591 19.389 1.00 92.56 167 GLN A O 1
ATOM 1327 N N . VAL A 1 168 ? 23.447 -1.099 20.694 1.00 95.25 168 VAL A N 1
ATOM 1328 C CA . VAL A 1 168 ? 22.311 -0.768 21.549 1.00 95.25 168 VAL A CA 1
ATOM 1329 C C . VAL A 1 168 ? 21.734 0.550 21.052 1.00 95.25 168 VAL A C 1
ATOM 1331 O O . VAL A 1 168 ? 22.452 1.545 20.952 1.00 95.25 168 VAL A O 1
ATOM 1334 N N . ILE A 1 169 ? 20.456 0.538 20.698 1.00 94.38 169 ILE A N 1
ATOM 1335 C CA . ILE A 1 169 ? 19.664 1.726 20.399 1.00 94.38 169 ILE A CA 1
ATOM 1336 C C . ILE A 1 169 ? 18.935 2.070 21.701 1.00 94.38 169 ILE A C 1
ATOM 1338 O O . ILE A 1 169 ? 18.100 1.269 22.123 1.00 94.38 169 ILE A O 1
ATOM 1342 N N . PRO A 1 170 ? 19.242 3.205 22.348 1.00 95.44 170 PRO A N 1
ATOM 1343 C CA . PRO A 1 170 ? 18.646 3.519 23.639 1.00 95.44 170 PRO A CA 1
ATOM 1344 C C . PRO A 1 170 ? 17.122 3.654 23.560 1.00 95.44 170 PRO A C 1
ATOM 1346 O O . PRO A 1 170 ? 16.582 4.085 22.534 1.00 95.44 170 PRO A O 1
ATOM 1349 N N . LEU A 1 171 ? 16.434 3.343 24.655 1.00 95.00 171 LEU A N 1
ATOM 1350 C CA . LEU A 1 171 ? 15.003 3.589 24.803 1.00 95.00 171 LEU A CA 1
ATOM 1351 C C . LEU A 1 171 ? 14.669 5.059 24.503 1.00 95.00 171 LEU A C 1
ATOM 1353 O O . LEU A 1 171 ? 15.476 5.972 24.703 1.00 95.00 171 LEU A O 1
ATOM 1357 N N . GLY A 1 172 ? 13.484 5.300 23.946 1.00 93.12 172 GLY A N 1
ATOM 1358 C CA . GLY A 1 172 ? 13.068 6.635 23.509 1.00 93.12 172 GLY A CA 1
ATOM 1359 C C . GLY A 1 172 ? 13.652 7.098 22.164 1.00 93.12 172 GLY A C 1
ATOM 1360 O O . GLY A 1 172 ? 13.182 8.100 21.618 1.00 93.12 172 GLY A O 1
ATOM 1361 N N . TYR A 1 173 ? 14.610 6.380 21.559 1.00 93.62 173 TYR A N 1
ATOM 1362 C CA . TYR A 1 173 ? 15.098 6.719 20.217 1.00 93.62 173 TYR A CA 1
ATOM 1363 C C . TYR A 1 173 ? 14.104 6.322 19.119 1.00 93.62 173 TYR A C 1
ATOM 1365 O O . TYR A 1 173 ? 13.589 5.204 19.064 1.00 93.62 173 TYR A O 1
ATOM 1373 N N . ALA A 1 174 ? 13.887 7.241 18.174 1.00 91.06 174 ALA A N 1
ATOM 1374 C CA . ALA A 1 174 ? 13.036 7.007 17.014 1.00 91.06 174 ALA A CA 1
ATOM 1375 C C . ALA A 1 174 ? 13.788 6.275 15.891 1.00 91.06 174 ALA A C 1
ATOM 1377 O O . ALA A 1 174 ? 14.625 6.849 15.191 1.00 91.06 174 ALA A O 1
ATOM 1378 N N . MET A 1 175 ? 13.410 5.024 15.642 1.00 90.38 175 MET A N 1
ATOM 1379 C CA . MET A 1 175 ? 13.876 4.231 14.505 1.00 90.38 175 MET A CA 1
ATOM 1380 C C . MET A 1 175 ? 12.991 4.494 13.290 1.00 90.38 175 MET A C 1
ATOM 1382 O O . MET A 1 175 ? 11.769 4.381 13.363 1.00 90.38 175 MET A O 1
ATOM 1386 N N . ARG A 1 176 ? 13.590 4.862 12.153 1.00 89.06 176 ARG A N 1
ATOM 1387 C CA . ARG A 1 176 ? 12.861 5.315 10.959 1.00 89.06 176 ARG A CA 1
ATOM 1388 C C . ARG A 1 176 ? 13.311 4.552 9.717 1.00 89.06 176 ARG A C 1
ATOM 1390 O O . ARG A 1 176 ? 14.500 4.510 9.420 1.00 89.06 176 ARG A O 1
ATOM 1397 N N . MET A 1 177 ? 12.357 4.043 8.941 1.00 86.62 177 MET A N 1
ATOM 1398 C CA . MET A 1 177 ? 12.608 3.389 7.650 1.00 86.62 177 MET A CA 1
ATOM 1399 C C . MET A 1 177 ? 12.235 4.305 6.481 1.00 86.62 177 MET A C 1
ATOM 1401 O O . MET A 1 177 ? 11.385 5.184 6.613 1.00 86.62 177 MET A O 1
ATOM 1405 N N . SER A 1 178 ? 12.871 4.105 5.326 1.00 88.12 178 SER A N 1
ATOM 1406 C CA . SER A 1 178 ? 12.553 4.845 4.102 1.00 88.12 178 SER A CA 1
ATOM 1407 C C . SER A 1 178 ? 12.341 3.883 2.942 1.00 88.12 178 SER A C 1
ATOM 1409 O O . SER A 1 178 ? 13.300 3.315 2.416 1.00 88.12 178 SER A O 1
ATOM 1411 N N . ALA A 1 179 ? 11.083 3.748 2.517 1.00 89.00 179 ALA A N 1
ATOM 1412 C CA . ALA A 1 179 ? 10.735 3.000 1.314 1.00 89.00 179 ALA A CA 1
ATOM 1413 C C . ALA A 1 179 ? 11.421 3.598 0.077 1.00 89.00 179 ALA A C 1
ATOM 1415 O O . ALA A 1 179 ? 11.941 2.858 -0.749 1.00 89.00 179 ALA A O 1
ATOM 1416 N N . TYR A 1 180 ? 11.527 4.930 -0.002 1.00 90.44 180 TYR A N 1
ATOM 1417 C CA . TYR A 1 180 ? 12.264 5.623 -1.060 1.00 90.44 180 TYR A CA 1
ATOM 1418 C C . TYR A 1 180 ? 13.714 5.133 -1.190 1.00 90.44 180 TYR A C 1
ATOM 1420 O O . TYR A 1 180 ? 14.135 4.757 -2.284 1.00 90.44 180 TYR A O 1
ATOM 1428 N N . LEU A 1 181 ? 14.478 5.083 -0.088 1.00 90.75 181 LEU A N 1
ATOM 1429 C CA . LEU A 1 181 ? 15.872 4.624 -0.135 1.00 90.75 181 LEU A CA 1
ATOM 1430 C C . LEU A 1 181 ? 15.978 3.183 -0.640 1.00 90.75 181 LEU A C 1
ATOM 1432 O O . LEU A 1 181 ? 16.838 2.895 -1.465 1.00 90.75 181 LEU A O 1
ATOM 1436 N N . VAL A 1 182 ? 15.086 2.295 -0.198 1.00 91.44 182 VAL A N 1
ATOM 1437 C CA . VAL A 1 182 ? 15.059 0.896 -0.651 1.00 91.44 182 VAL A CA 1
ATOM 1438 C C . VAL A 1 182 ? 14.662 0.797 -2.128 1.00 91.44 182 VAL A C 1
ATOM 1440 O O . VAL A 1 182 ? 15.370 0.175 -2.916 1.00 91.44 182 VAL A O 1
ATOM 1443 N N . HIS A 1 183 ? 13.566 1.443 -2.533 1.00 93.06 183 HIS A N 1
ATOM 1444 C CA . HIS A 1 183 ? 13.014 1.379 -3.892 1.00 93.06 183 HIS A CA 1
ATOM 1445 C C . HIS A 1 183 ? 13.901 2.050 -4.946 1.00 93.06 183 HIS A C 1
ATOM 1447 O O . HIS A 1 183 ? 13.800 1.713 -6.127 1.00 93.06 183 HIS A O 1
ATOM 1453 N N . THR A 1 184 ? 14.766 2.981 -4.534 1.00 93.12 184 THR A N 1
ATOM 1454 C CA . THR A 1 184 ? 15.758 3.638 -5.397 1.00 93.12 184 THR A CA 1
ATOM 1455 C C . THR A 1 184 ? 17.152 3.015 -5.326 1.00 93.12 184 THR A C 1
ATOM 1457 O O . THR A 1 184 ? 18.062 3.434 -6.047 1.00 93.12 184 THR A O 1
ATOM 1460 N N . HIS A 1 185 ? 17.348 1.991 -4.490 1.00 93.50 185 HIS A N 1
ATOM 1461 C CA . HIS A 1 185 ? 18.652 1.374 -4.313 1.00 93.50 185 HIS A CA 1
ATOM 1462 C C . HIS A 1 185 ? 19.043 0.569 -5.564 1.00 93.50 185 HIS A C 1
ATOM 1464 O O . HIS A 1 185 ? 18.544 -0.532 -5.780 1.00 93.50 185 HIS A O 1
ATOM 1470 N N . LYS A 1 186 ? 20.023 1.049 -6.344 1.00 93.69 186 LYS A N 1
ATOM 1471 C CA . LYS A 1 186 ? 20.437 0.445 -7.634 1.00 93.69 186 LYS A CA 1
ATOM 1472 C C . LYS A 1 186 ? 20.827 -1.040 -7.573 1.00 93.69 186 LYS A C 1
ATOM 1474 O O . LYS A 1 186 ? 20.611 -1.761 -8.536 1.00 93.69 186 LYS A O 1
ATOM 1479 N N . ARG A 1 187 ? 21.389 -1.504 -6.446 1.00 90.50 187 ARG A N 1
ATOM 1480 C CA . ARG A 1 187 ? 21.679 -2.941 -6.229 1.00 90.50 187 ARG A CA 1
ATOM 1481 C C . ARG A 1 187 ? 20.426 -3.816 -6.114 1.00 90.50 187 ARG A C 1
ATOM 1483 O O . ARG A 1 187 ? 20.488 -4.977 -6.480 1.00 90.50 187 ARG A O 1
ATOM 1490 N N . LEU A 1 188 ? 19.332 -3.276 -5.575 1.00 90.81 188 LEU A N 1
ATOM 1491 C CA . LEU A 1 188 ? 18.067 -3.999 -5.419 1.00 90.81 188 LEU A CA 1
ATOM 1492 C C . LEU A 1 188 ? 17.191 -3.828 -6.664 1.00 90.81 188 LEU A C 1
ATOM 1494 O O . LEU A 1 188 ? 16.546 -4.769 -7.108 1.00 90.81 188 LEU A O 1
ATOM 1498 N N . TYR A 1 189 ? 17.213 -2.629 -7.249 1.00 93.44 189 TYR A N 1
ATOM 1499 C CA . TYR A 1 189 ? 16.441 -2.268 -8.429 1.00 93.44 189 TYR A CA 1
ATOM 1500 C C . TYR A 1 189 ? 17.361 -1.637 -9.480 1.00 93.44 189 TYR A C 1
ATOM 1502 O O . TYR A 1 189 ? 17.614 -0.430 -9.414 1.00 93.44 189 TYR A O 1
ATOM 1510 N N . PRO A 1 190 ? 17.856 -2.417 -10.459 1.00 93.06 190 PRO A N 1
ATOM 1511 C CA . PRO A 1 190 ? 18.528 -1.867 -11.631 1.00 93.06 190 PRO A CA 1
ATOM 1512 C C . PRO A 1 190 ? 17.608 -0.878 -12.355 1.00 93.06 190 PRO A C 1
ATOM 1514 O O . PRO A 1 190 ? 16.399 -1.124 -12.469 1.00 93.06 190 PRO A O 1
ATOM 1517 N N . ASP A 1 191 ? 18.180 0.249 -12.788 1.00 94.50 191 ASP A N 1
ATOM 1518 C CA . ASP A 1 191 ? 17.467 1.412 -13.335 1.00 94.50 191 ASP A CA 1
ATOM 1519 C C . ASP A 1 191 ? 16.218 1.781 -12.518 1.00 94.50 191 ASP A C 1
ATOM 1521 O O . ASP A 1 191 ? 15.085 1.702 -13.004 1.00 94.50 191 ASP A O 1
ATOM 1525 N N . PRO A 1 192 ? 16.395 2.176 -11.244 1.00 94.19 192 PRO A N 1
ATOM 1526 C CA . PRO A 1 192 ? 15.300 2.236 -10.283 1.00 94.19 192 PRO A CA 1
ATOM 1527 C C . PRO A 1 192 ? 14.240 3.284 -10.631 1.00 94.19 192 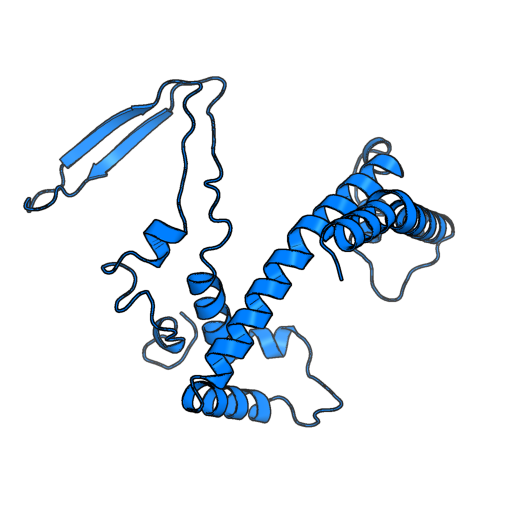PRO A C 1
ATOM 1529 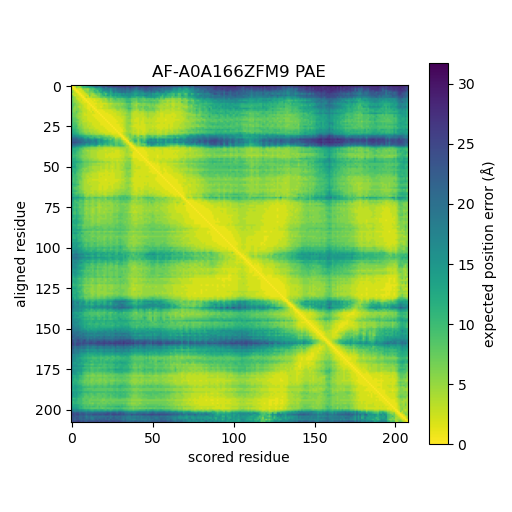O O . PRO A 1 192 ? 13.112 3.184 -10.164 1.00 94.19 192 PRO A O 1
ATOM 1532 N N . THR A 1 193 ? 14.570 4.289 -11.437 1.00 93.31 193 THR A N 1
ATOM 1533 C CA . THR A 1 193 ? 13.634 5.340 -11.860 1.00 93.31 193 THR A CA 1
ATOM 1534 C C . THR A 1 193 ? 12.805 4.943 -13.082 1.00 93.31 193 THR A C 1
ATOM 1536 O O . THR A 1 193 ? 11.819 5.611 -13.395 1.00 93.31 193 THR A O 1
ATOM 1539 N N . LYS A 1 194 ? 13.174 3.861 -13.781 1.00 94.62 194 LYS A N 1
ATOM 1540 C CA . LYS A 1 194 ? 12.468 3.385 -14.971 1.00 94.62 194 LYS A CA 1
ATOM 1541 C C . LYS A 1 194 ? 11.279 2.518 -14.564 1.00 94.62 194 LYS A C 1
ATOM 1543 O O . LYS A 1 194 ? 11.422 1.592 -13.768 1.00 94.62 194 LYS A O 1
ATOM 1548 N N . PHE A 1 195 ? 10.118 2.791 -15.157 1.00 95.75 195 PHE A N 1
ATOM 1549 C CA . PHE A 1 195 ? 8.926 1.955 -15.021 1.00 95.75 195 PHE A CA 1
ATOM 1550 C C . PHE A 1 195 ? 9.102 0.689 -15.858 1.00 95.75 195 PHE A C 1
ATOM 1552 O O . PHE A 1 195 ? 9.015 0.744 -17.080 1.00 95.75 195 PHE A O 1
ATOM 1559 N N . THR A 1 196 ? 9.442 -0.423 -15.203 1.00 95.25 196 THR A N 1
ATOM 1560 C CA . THR A 1 196 ? 9.712 -1.714 -15.858 1.00 95.25 196 THR A CA 1
ATOM 1561 C C . THR A 1 196 ? 8.936 -2.822 -15.144 1.00 95.25 196 THR A C 1
ATOM 1563 O O . THR A 1 196 ? 9.496 -3.456 -14.251 1.00 95.25 196 THR A O 1
ATOM 1566 N N . PRO A 1 197 ? 7.650 -3.049 -15.477 1.00 95.31 197 PRO A N 1
ATOM 1567 C CA . PRO A 1 197 ? 6.831 -4.106 -14.873 1.00 95.31 197 PRO A CA 1
ATOM 1568 C C . PRO A 1 197 ? 7.470 -5.494 -14.954 1.00 95.31 197 PRO A C 1
ATOM 1570 O O . PRO A 1 197 ? 7.368 -6.285 -14.019 1.00 95.31 197 PRO A O 1
ATOM 1573 N N . GLU A 1 198 ? 8.209 -5.761 -16.031 1.00 94.06 198 GLU A N 1
ATOM 1574 C CA . GLU A 1 198 ? 8.898 -7.025 -16.288 1.00 94.06 198 GLU A CA 1
ATOM 1575 C C . GLU A 1 198 ? 9.888 -7.415 -15.184 1.00 94.06 198 GLU A C 1
ATOM 1577 O O . GLU A 1 198 ? 10.205 -8.592 -15.049 1.00 94.06 198 GLU A O 1
ATOM 1582 N N . ARG A 1 199 ? 10.338 -6.469 -14.343 1.00 93.12 199 ARG A N 1
ATOM 1583 C CA . ARG A 1 199 ? 11.228 -6.775 -13.212 1.00 93.12 199 ARG A CA 1
ATOM 1584 C C . ARG A 1 199 ? 10.607 -7.714 -12.174 1.00 93.12 199 ARG A C 1
ATOM 1586 O O . ARG A 1 199 ? 11.333 -8.279 -11.366 1.00 93.12 199 ARG A O 1
ATOM 1593 N N . TRP A 1 200 ? 9.281 -7.818 -12.159 1.00 92.81 200 TRP A N 1
ATOM 1594 C CA . TRP A 1 200 ? 8.528 -8.658 -11.230 1.00 92.81 200 TRP A CA 1
ATOM 1595 C C . TRP A 1 200 ? 8.067 -9.974 -11.863 1.00 92.81 200 TRP A C 1
ATOM 1597 O O . TRP A 1 200 ? 7.350 -10.737 -11.218 1.00 92.81 200 TRP A O 1
ATOM 1607 N N . LEU A 1 201 ? 8.430 -10.230 -13.122 1.00 90.19 201 LEU A N 1
ATOM 1608 C CA . LEU A 1 201 ? 8.139 -11.491 -13.789 1.00 90.19 201 LEU A CA 1
ATOM 1609 C C . LEU A 1 201 ? 9.265 -12.490 -13.518 1.00 90.19 201 LEU A C 1
ATOM 1611 O O . LEU A 1 201 ? 10.452 -12.167 -13.597 1.00 90.19 201 LEU A O 1
ATOM 1615 N N . LEU A 1 202 ? 8.882 -13.728 -13.226 1.00 82.69 202 LEU A N 1
ATOM 1616 C CA . LEU A 1 202 ? 9.783 -14.870 -13.260 1.00 82.69 202 LEU A CA 1
ATOM 1617 C C . LEU A 1 202 ? 10.188 -15.168 -14.711 1.00 82.69 202 LEU A C 1
ATOM 1619 O O . LEU A 1 202 ? 9.551 -14.718 -15.665 1.00 82.69 202 LEU A O 1
ATOM 1623 N N . ARG A 1 203 ? 11.245 -15.972 -14.890 1.00 69.31 203 ARG A N 1
ATOM 1624 C CA . ARG A 1 203 ? 11.757 -16.347 -16.225 1.00 69.31 203 ARG A CA 1
ATOM 1625 C C . ARG A 1 203 ? 10.717 -17.031 -17.122 1.00 69.31 203 ARG A C 1
ATOM 1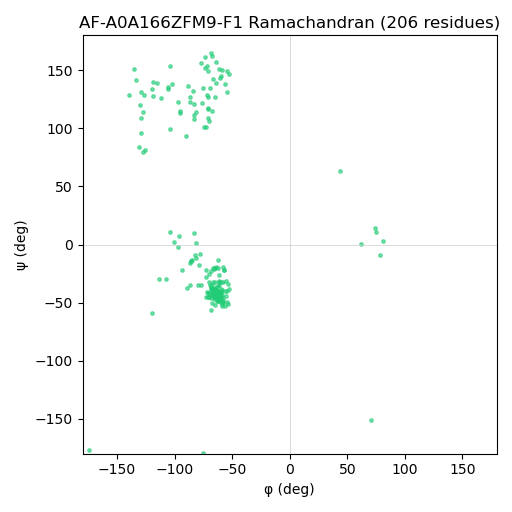627 O O . ARG A 1 203 ? 10.880 -17.016 -18.334 1.00 69.31 203 ARG A O 1
ATOM 1634 N N . ASP A 1 204 ? 9.674 -17.616 -16.542 1.00 69.31 204 ASP A N 1
ATOM 1635 C CA . ASP A 1 204 ? 8.574 -18.289 -17.240 1.00 69.31 204 ASP A CA 1
ATOM 1636 C C . ASP A 1 204 ? 7.334 -17.394 -17.455 1.00 69.31 204 ASP A C 1
ATOM 1638 O O . ASP A 1 204 ? 6.295 -17.877 -17.898 1.00 69.31 204 ASP A O 1
ATOM 1642 N N . GLY A 1 205 ? 7.421 -16.097 -17.137 1.00 64.88 205 GLY A N 1
ATOM 1643 C CA . GLY A 1 205 ? 6.326 -15.139 -17.301 1.00 64.88 205 GLY A CA 1
ATOM 1644 C C . GLY A 1 205 ? 5.284 -15.150 -16.178 1.00 64.88 205 GLY A C 1
ATOM 1645 O O . GLY A 1 205 ? 4.317 -14.391 -16.250 1.00 64.88 205 GLY A O 1
ATOM 1646 N N . ARG A 1 206 ? 5.460 -15.957 -15.121 1.00 69.81 206 ARG A N 1
ATOM 1647 C CA . ARG A 1 206 ? 4.606 -15.894 -13.922 1.00 69.81 206 ARG A CA 1
ATOM 1648 C C . ARG A 1 206 ? 4.975 -14.701 -13.037 1.00 69.81 206 ARG A C 1
ATOM 1650 O O . ARG A 1 206 ? 6.105 -14.218 -13.063 1.00 69.81 206 ARG A O 1
ATOM 1657 N N . LYS A 1 207 ? 4.026 -14.240 -12.214 1.00 64.69 207 LYS A N 1
ATOM 1658 C CA . LYS A 1 207 ? 4.297 -13.230 -11.179 1.00 64.69 207 LYS A CA 1
ATOM 1659 C C . LYS A 1 207 ? 5.254 -13.796 -10.119 1.00 64.69 207 LYS A C 1
ATOM 1661 O O . LYS A 1 207 ? 4.994 -14.879 -9.595 1.00 64.69 207 LYS A O 1
ATOM 1666 N N . GLY A 1 208 ? 6.347 -13.082 -9.847 1.00 52.09 208 GLY A N 1
ATOM 1667 C CA . GLY A 1 208 ? 7.298 -13.369 -8.765 1.00 52.09 208 GLY A CA 1
ATOM 1668 C C . GLY A 1 208 ? 7.096 -12.510 -7.524 1.00 52.09 208 GLY A C 1
ATOM 1669 O O . GLY A 1 208 ? 6.172 -11.657 -7.487 1.00 52.09 208 GLY A O 1
#